Protein AF-A0A661ITM7-F1 (afdb_monomer)

Foldseek 3Di:
DDPPVPPQADPVPRDGPVPPPDDPDPPLCVLLVVLVVQLVVCVVVQFHQFPNDTGGSVLLVLLLVLQLVVQPPALLQFQPVQPCNVVLNVLSVVCVVDVPPPVSVVVNVSVSSSLSSVCRPDPPVSVLVRCVRNVHALCNSFPDDDVGHDPVSSVSSCVNHPDDPCLDPQDDLVLLVVLVVVCVVVVHDDDLCVSCVVVVHDSPPNPNSVVSVVVVVVVD

Secondary structure (DSSP, 8-state):
--TTSTTSB-TTT--BTTSS---PPPGGGHHHHHHHHHHHHHHHHTEEEETTEEEEHHHHHHHHHHHHHHH--GGG---TTSTTHHHHHHHHHHHHH-TT-HHHHHHHHHHHHHHHHHHHHTTTHHHHHHHHHTT--HHHHHSS-TT---HHHHHHHHHHS--------PPPHHHHHHHHHHHHHTT----HHHHHHHHTS-TTT-HHHHHHHHHHHTT-

Solvent-accessible surface area (backbone atoms only — not comparable to full-atom values): 13040 Å² total; per-residue (Å²): 137,72,94,77,75,78,74,48,46,39,89,92,75,66,47,52,54,84,76,49,79,77,77,72,79,59,73,92,48,46,69,45,50,53,30,50,52,54,52,53,48,17,59,77,70,49,30,38,78,50,77,90,38,84,39,53,29,71,58,52,55,62,37,44,62,53,50,44,66,70,62,67,51,47,72,78,51,50,47,86,89,46,98,57,50,66,63,47,29,52,46,40,57,50,48,76,77,41,87,83,50,67,69,54,54,53,54,49,51,50,50,46,51,27,50,54,43,51,35,46,76,46,47,50,58,42,45,43,50,41,28,60,63,60,72,51,46,43,59,68,78,67,56,92,51,94,88,63,77,54,69,66,46,53,48,60,47,42,78,53,34,66,72,78,79,76,75,62,85,78,46,55,62,63,60,53,51,52,51,51,52,50,29,62,77,69,73,47,82,92,41,69,60,52,53,21,54,73,74,70,50,54,50,79,78,33,59,48,45,38,57,41,51,55,57,49,63,76,79,107

Structure (mmCIF, N/CA/C/O backbone):
data_AF-A0A661ITM7-F1
#
_entry.id   AF-A0A661ITM7-F1
#
loop_
_atom_site.group_PDB
_atom_site.id
_atom_site.type_symbol
_atom_site.label_atom_id
_atom_site.label_alt_id
_atom_site.label_comp_id
_atom_site.label_asym_id
_atom_site.label_entity_id
_atom_site.label_seq_id
_atom_site.pdbx_PDB_ins_code
_atom_site.Cartn_x
_atom_site.Cartn_y
_atom_site.Cartn_z
_atom_site.occupancy
_atom_site.B_iso_or_equiv
_atom_site.auth_seq_id
_atom_site.auth_comp_id
_atom_site.auth_asym_id
_atom_site.auth_atom_id
_atom_site.pdbx_PDB_model_num
ATOM 1 N N . MET A 1 1 ? 12.063 15.022 -50.409 1.00 42.88 1 MET A N 1
ATOM 2 C CA . MET A 1 1 ? 12.984 14.639 -49.321 1.00 42.88 1 MET A CA 1
ATOM 3 C C . MET A 1 1 ? 12.136 14.280 -48.121 1.00 42.88 1 MET A C 1
ATOM 5 O O . MET A 1 1 ? 11.415 15.123 -47.608 1.00 42.88 1 MET A O 1
ATOM 9 N N . THR A 1 2 ? 12.085 12.991 -47.815 1.00 44.38 2 THR A N 1
ATOM 10 C CA . THR A 1 2 ? 11.266 12.384 -46.762 1.00 44.38 2 THR A CA 1
ATOM 11 C C . THR A 1 2 ? 11.927 12.594 -45.403 1.00 44.38 2 THR A C 1
ATOM 13 O O . THR A 1 2 ? 13.125 12.374 -45.264 1.00 44.38 2 THR A O 1
ATOM 16 N N . SER A 1 3 ? 11.136 12.988 -44.408 1.00 53.22 3 SER A N 1
ATOM 17 C CA . SER A 1 3 ? 11.482 13.427 -43.041 1.00 53.22 3 SER A CA 1
ATOM 18 C C . SER A 1 3 ? 12.230 12.422 -42.138 1.00 53.22 3 SER A C 1
ATOM 20 O O . SER A 1 3 ? 12.191 12.543 -40.918 1.00 53.22 3 SER A O 1
ATOM 22 N N . LEU A 1 4 ? 12.856 11.389 -42.703 1.00 51.56 4 LEU A N 1
ATOM 23 C CA . LEU A 1 4 ? 13.559 10.315 -41.990 1.00 51.56 4 LEU A CA 1
ATOM 24 C C . LEU A 1 4 ? 15.090 10.459 -42.022 1.00 51.56 4 LEU A C 1
ATOM 26 O O . LEU A 1 4 ? 15.767 9.804 -41.237 1.00 51.56 4 LEU A O 1
ATOM 30 N N . GLU A 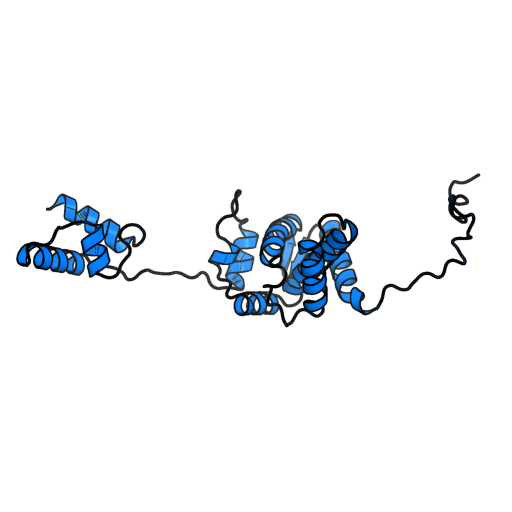1 5 ? 15.645 11.322 -42.878 1.00 48.78 5 GLU A N 1
ATOM 31 C CA . GLU A 1 5 ? 17.099 11.552 -42.969 1.00 48.78 5 GLU A CA 1
ATOM 32 C C . GLU A 1 5 ? 17.644 12.504 -41.877 1.00 48.78 5 GLU A C 1
ATOM 34 O O . GLU A 1 5 ? 18.855 12.627 -41.708 1.00 48.78 5 GLU A O 1
ATOM 39 N N . GLU A 1 6 ? 16.778 13.154 -41.088 1.00 55.72 6 GLU A N 1
ATOM 40 C CA . GLU A 1 6 ? 17.140 14.324 -40.265 1.00 55.72 6 GLU A CA 1
ATOM 41 C C . GLU A 1 6 ? 17.695 14.051 -38.852 1.00 55.72 6 GLU A C 1
ATOM 43 O O . GLU A 1 6 ? 18.039 15.002 -38.154 1.00 55.72 6 GLU A O 1
ATOM 48 N N . VAL A 1 7 ? 17.862 12.802 -38.399 1.00 62.41 7 VAL A N 1
ATOM 49 C CA . VAL A 1 7 ? 18.399 12.545 -37.036 1.00 62.41 7 VAL A CA 1
ATOM 50 C C . VAL A 1 7 ? 19.541 11.532 -37.032 1.00 62.41 7 VAL A C 1
ATOM 52 O O . VAL A 1 7 ? 19.651 10.677 -36.160 1.00 62.41 7 VAL A O 1
ATOM 55 N N . VAL A 1 8 ? 20.412 11.611 -38.033 1.00 76.69 8 VAL A N 1
ATOM 56 C CA . VAL A 1 8 ? 21.645 10.809 -38.065 1.00 76.69 8 VAL A CA 1
ATOM 57 C C . VAL A 1 8 ? 22.791 11.527 -37.358 1.00 76.69 8 VAL A C 1
ATOM 59 O O . VAL A 1 8 ? 23.654 10.880 -36.779 1.00 76.69 8 VAL A O 1
ATOM 62 N N . PHE A 1 9 ? 22.784 12.857 -37.344 1.00 78.81 9 PHE A N 1
ATOM 63 C CA . PHE A 1 9 ? 23.839 13.661 -36.739 1.00 78.81 9 PHE A CA 1
ATOM 64 C C . PHE A 1 9 ? 23.275 14.528 -35.615 1.00 78.81 9 PHE A C 1
ATOM 66 O O . PHE A 1 9 ? 22.208 15.128 -35.744 1.00 78.81 9 PHE A O 1
ATOM 73 N N . CYS A 1 10 ? 23.992 14.609 -34.496 1.00 75.56 10 CYS A N 1
ATOM 74 C CA . CYS A 1 10 ? 23.634 15.494 -33.398 1.00 75.56 10 CYS A CA 1
ATOM 75 C C . CYS A 1 10 ? 23.734 16.952 -33.858 1.00 75.56 10 CYS A C 1
ATOM 77 O O . CYS A 1 10 ? 24.831 17.434 -34.130 1.00 75.56 10 CYS A O 1
ATOM 79 N N . HIS A 1 11 ? 22.619 17.682 -33.863 1.00 75.94 11 HIS A N 1
ATOM 80 C CA . HIS A 1 11 ? 22.603 19.100 -34.239 1.00 75.94 11 HIS A CA 1
ATOM 81 C C . HIS A 1 11 ? 23.574 19.960 -33.407 1.00 75.94 11 HIS A C 1
ATOM 83 O O . HIS A 1 11 ? 24.149 20.915 -33.914 1.00 75.94 11 HIS A O 1
ATOM 89 N N . ASN A 1 12 ? 23.795 19.603 -32.137 1.00 78.06 12 ASN A N 1
ATOM 90 C CA . ASN A 1 12 ? 24.630 20.385 -31.224 1.00 78.06 12 ASN A CA 1
ATOM 91 C C . ASN A 1 12 ? 26.141 20.121 -31.363 1.00 78.06 12 ASN A C 1
ATOM 93 O O . ASN A 1 12 ? 26.939 20.991 -31.034 1.00 78.06 12 ASN A O 1
ATOM 97 N N . CYS A 1 13 ? 26.565 18.927 -31.789 1.00 83.69 13 CYS A N 1
ATOM 98 C CA . CYS A 1 13 ? 27.995 18.582 -31.831 1.00 83.69 13 CYS A CA 1
ATOM 99 C C . CYS A 1 13 ? 28.458 17.862 -33.102 1.00 83.69 13 CYS A C 1
ATOM 101 O O . CYS A 1 13 ? 29.616 17.467 -33.177 1.00 83.69 13 CYS A O 1
ATOM 103 N N . GLY A 1 14 ? 27.581 17.653 -34.085 1.00 78.25 14 GLY A N 1
ATOM 104 C CA . GLY A 1 14 ? 27.904 17.000 -35.356 1.00 78.25 14 GLY A CA 1
ATOM 105 C C . GLY A 1 14 ? 28.222 15.506 -35.254 1.00 78.25 14 GLY A C 1
ATOM 106 O O . GLY A 1 14 ? 28.496 14.881 -36.273 1.00 78.25 14 GLY A O 1
ATOM 107 N N . ASN A 1 15 ? 28.178 14.914 -34.054 1.00 80.75 15 ASN A N 1
ATOM 108 C CA . ASN A 1 15 ? 28.443 13.489 -33.878 1.00 80.75 15 ASN A CA 1
ATOM 109 C C . ASN A 1 15 ? 27.414 12.645 -34.623 1.00 80.75 15 ASN A C 1
ATOM 111 O O . ASN A 1 15 ? 26.210 12.855 -34.474 1.00 80.75 15 ASN A O 1
ATOM 115 N N . ASP A 1 16 ? 27.902 11.641 -35.346 1.00 82.56 16 ASP A N 1
ATOM 116 C CA . ASP A 1 16 ? 27.060 10.614 -35.938 1.00 82.56 16 ASP A CA 1
ATOM 117 C C . ASP A 1 16 ? 26.444 9.755 -34.815 1.00 82.56 16 ASP A C 1
ATOM 119 O O . ASP A 1 16 ? 27.119 9.104 -34.009 1.00 82.56 16 ASP A O 1
ATOM 123 N N . LEU A 1 17 ? 25.122 9.802 -34.710 1.00 76.56 17 LEU A N 1
ATOM 124 C CA . LEU A 1 17 ? 24.353 9.096 -33.696 1.00 76.56 17 LEU A CA 1
ATOM 125 C C . LEU A 1 17 ? 24.385 7.577 -33.922 1.00 76.56 17 LEU A C 1
ATOM 127 O O . LEU A 1 17 ? 24.193 6.830 -32.967 1.00 76.56 17 LEU A O 1
ATOM 131 N N . ARG A 1 18 ? 24.725 7.102 -35.131 1.00 74.94 18 ARG A N 1
ATOM 132 C CA . ARG A 1 18 ? 24.856 5.668 -35.453 1.00 74.94 18 ARG A CA 1
ATOM 133 C C . ARG A 1 18 ? 26.106 5.032 -34.850 1.00 74.94 18 ARG A C 1
ATOM 135 O O . ARG A 1 18 ? 26.099 3.845 -34.545 1.00 74.94 18 ARG A O 1
ATOM 142 N N . ILE A 1 19 ? 27.176 5.810 -34.676 1.00 74.50 19 ILE A N 1
ATOM 143 C CA . ILE A 1 19 ? 28.432 5.352 -34.049 1.00 74.50 19 ILE A CA 1
ATOM 144 C C . ILE A 1 19 ? 28.448 5.601 -32.538 1.00 74.50 19 ILE A C 1
ATOM 146 O O . ILE A 1 19 ? 29.384 5.201 -31.841 1.00 74.50 19 ILE A O 1
ATOM 150 N N . THR A 1 20 ? 27.428 6.288 -32.018 1.00 70.12 20 THR A N 1
ATOM 151 C CA . THR A 1 20 ? 27.314 6.543 -30.588 1.00 70.12 20 THR A CA 1
ATOM 152 C C . THR A 1 20 ? 27.054 5.209 -29.899 1.00 70.12 20 THR A C 1
ATOM 154 O O . THR A 1 20 ? 26.038 4.566 -30.146 1.00 70.12 20 THR A O 1
ATOM 157 N N . ARG A 1 21 ? 27.986 4.767 -29.042 1.00 62.56 21 ARG A N 1
ATOM 158 C CA . ARG A 1 21 ? 27.822 3.535 -28.261 1.00 62.56 21 ARG A CA 1
ATOM 159 C C . ARG A 1 21 ? 26.535 3.632 -27.449 1.00 62.56 21 ARG A C 1
ATOM 161 O O . ARG A 1 21 ? 26.480 4.373 -26.465 1.00 62.56 21 ARG A O 1
ATOM 168 N N . VAL A 1 22 ? 25.520 2.875 -27.854 1.00 64.19 22 VAL A N 1
ATOM 169 C CA . VAL A 1 22 ? 24.330 2.658 -27.040 1.00 64.19 22 VAL A CA 1
ATOM 170 C C . VAL A 1 22 ? 24.817 1.987 -25.763 1.00 64.19 22 VAL A C 1
ATOM 172 O O . VAL A 1 22 ? 25.376 0.893 -25.798 1.00 64.19 22 VAL A O 1
ATOM 175 N N . LYS A 1 23 ? 24.688 2.676 -24.628 1.00 68.56 23 LYS A N 1
ATOM 176 C CA . LYS A 1 23 ? 24.878 2.016 -23.340 1.00 68.56 23 LYS A CA 1
ATOM 177 C C . LYS A 1 23 ? 23.674 1.115 -23.147 1.00 68.56 23 LYS A C 1
ATOM 179 O O . LYS A 1 23 ? 22.560 1.619 -23.028 1.00 68.56 23 LYS A O 1
ATOM 184 N N . GLU A 1 24 ? 23.910 -0.189 -23.140 1.00 72.81 24 GLU A N 1
ATOM 185 C CA . GLU A 1 24 ? 22.882 -1.150 -22.767 1.00 72.81 24 GLU A CA 1
ATOM 186 C C . GLU A 1 24 ? 22.325 -0.778 -21.395 1.00 72.81 24 GLU A C 1
ATOM 188 O O . GLU A 1 24 ? 23.066 -0.366 -20.493 1.00 72.81 24 GLU A O 1
ATOM 193 N N . VAL A 1 25 ? 21.001 -0.873 -21.259 1.00 75.44 25 VAL A N 1
ATOM 194 C CA . VAL A 1 25 ? 20.361 -0.701 -19.961 1.00 75.44 25 VAL A CA 1
ATOM 195 C C . VAL A 1 25 ? 20.867 -1.841 -19.087 1.00 75.44 25 VAL A C 1
ATOM 197 O O . VAL A 1 25 ? 20.690 -2.999 -19.460 1.00 75.44 25 VAL A O 1
ATOM 200 N N . PRO A 1 26 ? 21.507 -1.543 -17.947 1.00 78.81 26 PRO A N 1
ATOM 201 C CA . PRO A 1 26 ? 22.020 -2.598 -17.099 1.00 78.81 26 PRO A CA 1
ATOM 202 C C . PRO A 1 26 ? 20.929 -3.596 -16.718 1.00 78.81 26 PRO A C 1
ATOM 204 O O . PRO A 1 26 ? 19.821 -3.192 -16.358 1.00 78.81 26 PRO A O 1
ATOM 207 N N . GLU A 1 27 ? 21.274 -4.883 -16.718 1.00 79.19 27 GLU A N 1
ATOM 208 C CA . GLU A 1 27 ? 20.351 -5.987 -16.428 1.00 79.19 27 GLU A CA 1
ATOM 209 C C . GLU A 1 27 ? 19.600 -5.797 -15.106 1.00 79.19 27 GLU A C 1
ATOM 211 O O . GLU A 1 27 ? 18.440 -6.168 -14.981 1.00 79.19 27 GLU A O 1
ATOM 216 N N . TYR A 1 28 ? 20.204 -5.116 -14.131 1.00 75.88 28 TYR A N 1
ATOM 217 C CA . TYR A 1 28 ? 19.567 -4.836 -12.848 1.00 75.88 28 TYR A CA 1
ATOM 218 C C . TYR A 1 28 ? 18.332 -3.911 -12.922 1.00 75.88 28 TYR A C 1
ATOM 220 O O . TYR A 1 28 ? 17.631 -3.778 -11.917 1.00 75.88 28 TYR A O 1
ATOM 228 N N . TYR A 1 29 ? 18.061 -3.266 -14.064 1.00 84.62 29 TYR A N 1
ATOM 229 C CA . TYR A 1 29 ? 16.824 -2.516 -14.321 1.00 84.62 29 TYR A CA 1
ATOM 230 C C . TYR A 1 29 ? 15.740 -3.335 -15.037 1.00 84.62 29 TYR A C 1
ATOM 232 O O . TYR A 1 29 ? 14.617 -2.841 -15.137 1.00 84.62 29 TYR A O 1
ATOM 240 N N . SER A 1 30 ? 16.034 -4.561 -15.487 1.00 87.69 30 SER A N 1
ATOM 241 C CA . SER A 1 30 ? 15.089 -5.456 -16.184 1.00 87.69 30 SER A CA 1
ATOM 242 C C . SER A 1 30 ? 13.747 -5.563 -15.462 1.00 87.69 30 SER A C 1
ATOM 244 O O . SER A 1 30 ? 12.710 -5.284 -16.050 1.00 87.69 30 SER A O 1
ATOM 246 N N . TYR A 1 31 ? 13.771 -5.804 -14.152 1.00 89.81 31 TYR A N 1
ATOM 247 C CA . TYR A 1 31 ? 12.563 -5.925 -13.334 1.00 89.81 31 TYR A CA 1
ATOM 248 C C . TYR A 1 31 ? 11.674 -4.666 -13.341 1.00 89.81 31 TYR A C 1
ATOM 250 O O . TYR A 1 31 ? 10.453 -4.737 -13.228 1.00 89.81 31 TYR A O 1
ATOM 258 N N . GLY A 1 32 ? 12.270 -3.478 -13.477 1.00 91.25 32 GLY A N 1
ATOM 259 C CA . GLY A 1 32 ? 11.503 -2.243 -13.639 1.00 91.25 32 GLY A CA 1
ATOM 260 C C . GLY A 1 32 ? 11.011 -2.011 -15.067 1.00 91.25 32 GLY A C 1
ATOM 261 O O . GLY A 1 32 ? 9.975 -1.377 -15.242 1.00 91.25 32 GLY A O 1
ATOM 262 N N . LEU A 1 33 ? 11.706 -2.542 -16.076 1.00 92.00 33 LEU A N 1
ATOM 263 C CA . LEU A 1 33 ? 11.217 -2.550 -17.457 1.00 92.00 33 LEU A CA 1
ATOM 264 C C . LEU A 1 33 ? 10.014 -3.492 -17.607 1.00 92.00 33 LEU A C 1
ATOM 266 O O . LEU A 1 33 ? 9.015 -3.089 -18.194 1.00 92.00 33 LEU A O 1
ATOM 270 N N . GLU A 1 34 ? 10.055 -4.672 -16.982 1.00 93.56 34 GLU A N 1
ATOM 271 C CA . GLU A 1 34 ? 8.902 -5.581 -16.883 1.00 93.56 34 GLU A CA 1
ATOM 272 C C . GLU A 1 34 ? 7.700 -4.894 -16.230 1.00 93.56 34 GLU A C 1
ATOM 274 O O . GLU A 1 34 ? 6.570 -5.014 -16.703 1.00 93.56 34 GLU A O 1
ATOM 279 N N . ALA A 1 35 ? 7.942 -4.125 -15.161 1.00 94.19 35 ALA A N 1
ATOM 280 C CA . ALA A 1 35 ? 6.890 -3.348 -14.525 1.00 94.19 35 ALA A CA 1
ATOM 281 C C . ALA A 1 35 ? 6.245 -2.377 -15.524 1.00 94.19 35 ALA A C 1
ATOM 283 O O . ALA A 1 35 ? 5.021 -2.365 -15.643 1.00 94.19 35 ALA A O 1
ATOM 284 N N . ILE A 1 36 ? 7.048 -1.594 -16.256 1.00 94.25 36 ILE A N 1
ATOM 285 C CA . ILE A 1 36 ? 6.558 -0.644 -17.270 1.00 94.25 36 ILE A CA 1
ATOM 286 C C . ILE A 1 36 ? 5.708 -1.364 -18.318 1.00 94.25 36 ILE A C 1
ATOM 288 O O . ILE A 1 36 ? 4.570 -0.957 -18.547 1.00 94.25 36 ILE A O 1
ATOM 292 N N . GLU A 1 37 ? 6.210 -2.458 -18.886 1.00 95.50 37 GLU A N 1
ATOM 293 C CA . GLU A 1 37 ? 5.486 -3.235 -19.892 1.00 95.50 37 GLU A CA 1
ATOM 294 C C . GLU A 1 37 ? 4.154 -3.772 -19.342 1.00 95.50 37 GLU A C 1
ATOM 296 O O . GLU A 1 37 ? 3.117 -3.708 -20.007 1.00 95.50 37 GLU A O 1
ATOM 301 N N . TRP A 1 38 ? 4.133 -4.235 -18.091 1.00 95.69 38 TRP A N 1
ATOM 302 C CA . TRP A 1 38 ? 2.909 -4.681 -17.429 1.00 95.69 38 TRP A CA 1
ATOM 303 C C . TRP A 1 38 ? 1.878 -3.551 -17.275 1.00 95.69 38 TRP A C 1
ATOM 305 O O . TRP A 1 38 ? 0.686 -3.761 -17.525 1.00 95.69 38 TRP A O 1
ATOM 315 N N . PHE A 1 39 ? 2.314 -2.337 -16.921 1.00 94.81 39 PHE A N 1
ATOM 316 C CA . PHE A 1 39 ? 1.446 -1.155 -16.857 1.00 94.81 39 PHE A CA 1
ATOM 317 C C . PHE A 1 39 ? 0.913 -0.738 -18.232 1.00 94.81 39 PHE A C 1
ATOM 319 O O . PHE A 1 39 ? -0.284 -0.463 -18.361 1.00 94.81 39 PHE A O 1
ATOM 326 N N . GLU A 1 40 ? 1.772 -0.700 -19.249 1.00 95.88 40 GLU A N 1
ATOM 327 C CA . GLU A 1 40 ? 1.402 -0.347 -20.623 1.00 95.88 40 GLU A CA 1
ATOM 328 C C . GLU A 1 40 ? 0.389 -1.338 -21.197 1.00 95.88 40 GLU A C 1
ATOM 330 O O . GLU A 1 40 ? -0.647 -0.936 -21.737 1.00 95.88 40 GLU A O 1
ATOM 335 N N . ASN A 1 41 ? 0.624 -2.635 -20.998 1.00 96.12 41 ASN A N 1
ATOM 336 C CA . ASN A 1 41 ? -0.301 -3.683 -21.408 1.00 96.12 41 ASN A CA 1
ATOM 337 C C . ASN A 1 41 ? -1.641 -3.568 -20.677 1.00 96.12 41 ASN A C 1
ATOM 339 O O . ASN A 1 41 ? -2.696 -3.680 -21.304 1.00 96.12 41 ASN A O 1
ATOM 343 N N . GLY A 1 42 ? -1.636 -3.288 -19.372 1.00 95.69 42 GLY A N 1
ATOM 344 C CA . GLY A 1 42 ? -2.873 -3.097 -18.619 1.00 95.69 42 GLY A CA 1
ATOM 345 C C . GLY A 1 42 ? -3.691 -1.885 -19.075 1.00 95.69 42 GLY A C 1
ATOM 346 O O . GLY A 1 42 ? -4.923 -1.950 -19.125 1.00 95.69 42 GLY A O 1
ATOM 347 N N . LEU A 1 43 ? -3.021 -0.795 -19.469 1.00 94.44 43 LEU A N 1
ATOM 348 C CA . LEU A 1 43 ? -3.660 0.369 -20.092 1.00 94.44 43 LEU A CA 1
ATOM 349 C C . LEU A 1 43 ? -4.256 0.018 -21.451 1.00 94.44 43 LEU A C 1
ATOM 351 O O . LEU A 1 43 ? -5.445 0.248 -21.666 1.00 94.44 43 LEU A O 1
ATOM 355 N N . LYS A 1 44 ? -3.451 -0.573 -22.338 1.00 96.88 44 LYS A N 1
ATOM 356 C CA . LYS A 1 44 ? -3.846 -0.931 -23.706 1.00 96.88 44 LYS A CA 1
ATOM 357 C C . LYS A 1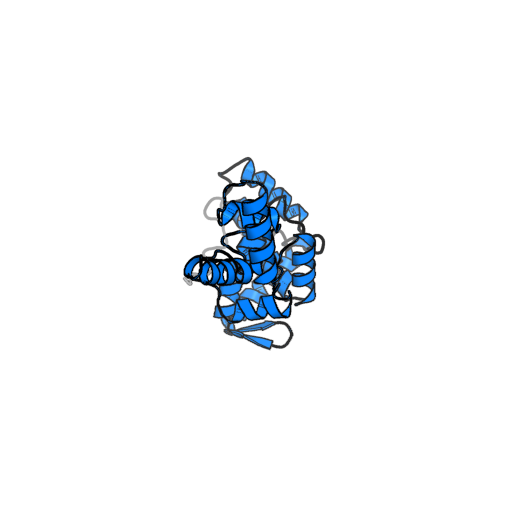 44 ? -5.025 -1.901 -23.728 1.00 96.88 44 LYS A C 1
ATOM 359 O O . LYS A 1 44 ? -5.939 -1.745 -24.531 1.00 96.88 44 LYS A O 1
ATOM 364 N N . ASN A 1 45 ? -5.026 -2.873 -22.821 1.00 96.44 45 ASN A N 1
ATOM 365 C CA . ASN A 1 45 ? -6.076 -3.883 -22.728 1.00 96.44 45 ASN A CA 1
ATOM 366 C C . ASN A 1 45 ? -7.325 -3.380 -21.984 1.00 96.44 45 ASN A C 1
ATOM 368 O O . ASN A 1 45 ? -8.387 -3.994 -22.078 1.00 96.44 45 ASN A O 1
ATOM 372 N N . GLY A 1 46 ? -7.212 -2.296 -21.207 1.00 97.06 46 GLY A N 1
ATOM 373 C CA . GLY A 1 46 ? -8.271 -1.804 -20.320 1.00 97.06 46 GLY A CA 1
ATOM 374 C C . GLY A 1 46 ? -8.460 -2.637 -19.043 1.00 97.06 46 GLY A C 1
ATOM 375 O O . GLY A 1 46 ? -9.424 -2.435 -18.298 1.00 97.06 46 GLY A O 1
ATOM 376 N N . TYR A 1 47 ? -7.566 -3.590 -18.770 1.00 96.19 47 TYR A N 1
ATOM 377 C CA . TYR A 1 47 ? -7.605 -4.439 -17.584 1.00 96.19 47 TYR A CA 1
ATOM 378 C C . TYR A 1 47 ? -6.242 -5.051 -17.257 1.00 96.19 47 TYR A C 1
ATOM 380 O O . TYR A 1 47 ? -5.398 -5.227 -18.128 1.00 96.19 47 TYR A O 1
ATOM 388 N N . PHE A 1 48 ? -6.093 -5.480 -16.009 1.00 95.06 48 PHE A N 1
ATOM 389 C CA . PHE A 1 48 ? -4.982 -6.285 -15.516 1.00 95.06 48 PHE A CA 1
ATOM 390 C C . PHE A 1 48 ? -5.481 -7.671 -15.107 1.00 95.06 48 PHE A C 1
ATOM 392 O O . PHE A 1 48 ? -6.637 -7.826 -14.701 1.00 95.06 48 PHE A O 1
ATOM 399 N N . ILE A 1 49 ? -4.613 -8.677 -15.194 1.00 93.25 49 ILE A N 1
ATOM 400 C CA . ILE A 1 49 ? -4.848 -9.989 -14.584 1.00 93.25 49 ILE A CA 1
ATOM 401 C C . ILE A 1 49 ? -4.067 -10.009 -13.276 1.00 93.25 49 ILE A C 1
ATOM 403 O O . ILE A 1 49 ? -2.844 -9.924 -13.285 1.00 93.25 49 ILE A O 1
ATOM 407 N N . ILE A 1 50 ? -4.779 -10.077 -12.154 1.00 91.75 50 ILE A N 1
ATOM 408 C CA . ILE A 1 50 ? -4.192 -10.080 -10.811 1.00 91.75 50 ILE A CA 1
ATOM 409 C C . ILE A 1 50 ? -4.752 -11.295 -10.082 1.00 91.75 50 ILE A C 1
ATOM 411 O O . ILE A 1 50 ? -5.969 -11.402 -9.921 1.00 91.75 50 ILE A O 1
ATOM 415 N N . ASN A 1 51 ? -3.876 -12.219 -9.673 1.00 90.19 51 ASN A N 1
ATOM 416 C CA . ASN A 1 51 ? -4.262 -13.486 -9.039 1.00 90.19 51 ASN A CA 1
ATOM 417 C C . ASN A 1 51 ? -5.374 -14.223 -9.820 1.00 90.19 51 ASN A C 1
ATOM 419 O O . ASN A 1 51 ? -6.446 -14.530 -9.296 1.00 90.19 51 ASN A O 1
ATOM 423 N N . GLY A 1 52 ? -5.164 -14.377 -11.132 1.00 90.75 52 GLY A N 1
ATOM 424 C CA . GLY A 1 52 ? -6.106 -15.020 -12.058 1.00 90.75 52 GLY A CA 1
ATOM 425 C C . GLY A 1 52 ? -7.398 -14.242 -12.349 1.00 90.75 52 GLY A C 1
ATOM 426 O O . GLY A 1 52 ? -8.193 -14.679 -13.178 1.00 90.75 52 GLY A O 1
ATOM 427 N N . LYS A 1 53 ? -7.630 -13.084 -11.716 1.00 91.62 53 LYS A N 1
ATOM 428 C CA . LYS A 1 53 ? -8.855 -12.290 -11.887 1.00 91.62 53 LYS A CA 1
ATOM 429 C C . LYS A 1 53 ? -8.624 -11.094 -12.799 1.00 91.62 53 LYS A C 1
ATOM 431 O O . LYS A 1 53 ? -7.648 -10.361 -12.658 1.00 91.62 53 LYS A O 1
ATOM 436 N N . LYS A 1 54 ? -9.580 -10.860 -13.699 1.00 94.69 54 LYS A N 1
ATOM 437 C CA . LYS A 1 54 ? -9.618 -9.680 -14.565 1.00 94.69 54 LYS A CA 1
ATOM 438 C C . LYS A 1 54 ? -10.082 -8.462 -13.768 1.00 94.69 54 LYS A C 1
ATOM 440 O O . LYS A 1 54 ? -11.198 -8.447 -13.253 1.00 94.69 54 LYS A O 1
ATOM 445 N N . VAL A 1 55 ? -9.251 -7.429 -13.694 1.00 92.75 55 VAL A N 1
ATOM 446 C CA . VAL A 1 55 ? -9.555 -6.178 -12.993 1.00 92.75 55 VAL A CA 1
ATOM 447 C C . VAL A 1 55 ? -9.460 -5.015 -13.966 1.00 92.75 55 VAL A C 1
ATOM 449 O O . VAL A 1 55 ? -8.430 -4.835 -14.602 1.00 92.75 55 VAL A O 1
ATOM 452 N N . ASN A 1 56 ? -10.513 -4.201 -14.068 1.00 94.38 56 ASN A N 1
ATOM 453 C CA . ASN A 1 56 ? -10.500 -3.011 -14.921 1.00 94.38 56 ASN A CA 1
ATOM 454 C C . ASN A 1 56 ? -9.340 -2.071 -14.545 1.00 94.38 56 ASN A C 1
ATOM 456 O O . ASN A 1 56 ? -9.100 -1.810 -13.361 1.00 94.38 56 ASN A O 1
ATOM 460 N N . SER A 1 57 ? -8.646 -1.556 -15.558 1.00 93.81 57 SER A N 1
ATOM 461 C CA . SER A 1 57 ? -7.449 -0.737 -15.384 1.00 93.81 57 SER A CA 1
ATOM 462 C C . SER A 1 57 ? -7.695 0.504 -14.528 1.00 93.81 57 SER A C 1
ATOM 464 O O . SER A 1 57 ? -6.866 0.825 -13.680 1.00 93.81 57 SER A O 1
ATOM 466 N N . VAL A 1 58 ? -8.864 1.141 -14.644 1.00 91.31 58 VAL A N 1
ATOM 467 C CA . VAL A 1 58 ? -9.240 2.322 -13.849 1.00 91.31 58 VAL A CA 1
ATOM 468 C C . VAL A 1 58 ? -9.182 2.027 -12.348 1.00 91.31 58 VAL A C 1
ATOM 470 O O . VAL A 1 58 ? -8.647 2.826 -11.576 1.00 91.31 58 VAL A O 1
ATOM 473 N N . TRP A 1 59 ? -9.681 0.864 -11.917 1.00 89.69 59 TRP A N 1
ATOM 474 C CA . TRP A 1 59 ? -9.661 0.477 -10.502 1.00 89.69 59 TRP A CA 1
ATOM 475 C C . TRP A 1 59 ? -8.252 0.205 -9.997 1.00 89.69 59 TRP A C 1
ATOM 477 O O . TRP A 1 59 ? -7.922 0.575 -8.866 1.00 89.69 59 TRP A O 1
ATOM 487 N N . VAL A 1 60 ? -7.431 -0.406 -10.848 1.00 91.00 60 VAL A N 1
ATOM 488 C CA . VAL A 1 60 ? -6.032 -0.697 -10.559 1.00 91.00 60 VAL A CA 1
ATOM 489 C C . VAL A 1 60 ? -5.258 0.609 -10.381 1.00 91.00 60 VAL A C 1
ATOM 491 O O . VAL A 1 60 ? -4.710 0.827 -9.303 1.00 91.00 60 VAL A O 1
ATOM 494 N N . PHE A 1 61 ? -5.333 1.544 -11.333 1.00 89.50 61 PHE A N 1
ATOM 495 C CA . PHE A 1 61 ? -4.673 2.853 -11.230 1.00 89.50 61 PHE A CA 1
ATOM 496 C C . PHE A 1 61 ? -5.124 3.661 -10.013 1.00 89.50 61 PHE A C 1
ATOM 498 O O . PHE A 1 61 ? -4.296 4.223 -9.294 1.00 89.50 61 PHE A O 1
ATOM 505 N N . GLN A 1 62 ? -6.422 3.657 -9.708 1.00 85.81 62 GLN A N 1
ATOM 506 C CA . GLN A 1 62 ? -6.929 4.316 -8.508 1.00 85.81 62 GLN A CA 1
ATOM 507 C C . GLN A 1 62 ? -6.371 3.692 -7.216 1.00 85.81 62 GLN A C 1
ATOM 509 O O . GLN A 1 62 ? -6.112 4.399 -6.238 1.00 85.81 62 GLN A O 1
ATOM 514 N N . GLY A 1 63 ? -6.200 2.367 -7.182 1.00 86.62 63 GLY A N 1
ATOM 515 C CA . GLY A 1 63 ? -5.566 1.664 -6.067 1.00 86.62 63 GLY A CA 1
ATOM 516 C C . GLY A 1 63 ? -4.066 1.948 -5.967 1.00 86.62 63 GLY A C 1
ATOM 517 O O . GLY A 1 63 ? -3.544 2.137 -4.868 1.00 86.62 63 GLY A O 1
ATOM 518 N N . MET A 1 64 ? -3.381 2.052 -7.104 1.00 86.94 64 MET A N 1
ATOM 519 C CA . MET A 1 64 ? -1.939 2.285 -7.183 1.00 86.94 64 MET A CA 1
ATOM 520 C C . MET A 1 64 ? -1.530 3.625 -6.604 1.00 86.94 64 MET A C 1
ATOM 522 O O . MET A 1 64 ? -0.576 3.666 -5.837 1.00 86.94 64 MET A O 1
ATOM 526 N N . THR A 1 65 ? -2.276 4.702 -6.866 1.00 82.56 65 THR A N 1
ATOM 527 C CA . THR A 1 65 ? -2.004 6.000 -6.228 1.00 82.56 65 THR A CA 1
ATOM 528 C C . THR A 1 65 ? -1.982 5.881 -4.700 1.00 82.56 65 THR A C 1
ATOM 530 O O . THR A 1 65 ? -1.196 6.550 -4.034 1.00 82.56 65 THR A O 1
ATOM 533 N N . ARG A 1 66 ? -2.794 4.986 -4.118 1.00 85.12 66 ARG A N 1
ATOM 534 C CA . ARG A 1 66 ? -2.775 4.737 -2.669 1.00 85.12 66 ARG A CA 1
ATOM 535 C C . ARG A 1 66 ? -1.579 3.913 -2.234 1.00 85.12 66 ARG A C 1
ATOM 537 O O . ARG A 1 66 ? -0.951 4.272 -1.243 1.00 85.12 66 ARG A O 1
ATOM 544 N N . LEU A 1 67 ? -1.272 2.831 -2.948 1.00 89.75 67 LEU A N 1
ATOM 545 C CA . LEU A 1 67 ? -0.105 1.998 -2.649 1.00 89.75 67 LEU A CA 1
ATOM 546 C C . LEU A 1 67 ? 1.184 2.814 -2.751 1.00 89.75 67 LEU A C 1
ATOM 548 O O . LEU A 1 67 ? 2.009 2.745 -1.848 1.00 89.75 67 LEU A O 1
ATOM 552 N N . TYR A 1 68 ? 1.298 3.669 -3.765 1.00 88.81 68 TYR A N 1
ATOM 553 C CA . TYR A 1 68 ? 2.412 4.593 -3.953 1.00 88.81 68 TYR A CA 1
ATOM 554 C C . TYR A 1 68 ? 2.662 5.444 -2.702 1.00 88.81 68 TYR A C 1
ATOM 556 O O . TYR A 1 68 ? 3.778 5.491 -2.197 1.00 88.81 68 TYR A O 1
ATOM 564 N N . LEU A 1 69 ? 1.614 6.047 -2.128 1.00 86.00 69 LEU A N 1
ATOM 565 C CA . LEU A 1 69 ? 1.724 6.841 -0.895 1.00 86.00 69 LEU A CA 1
ATOM 566 C C . LEU A 1 69 ? 2.138 6.015 0.331 1.00 86.00 69 LEU A C 1
ATOM 568 O O . LEU A 1 69 ? 2.665 6.569 1.292 1.00 86.00 69 LEU A O 1
ATOM 572 N N . LYS A 1 70 ? 1.853 4.709 0.340 1.00 89.19 70 LYS A N 1
ATOM 573 C CA . LYS A 1 70 ? 2.253 3.796 1.422 1.00 89.19 70 LYS A CA 1
ATOM 574 C C . LYS A 1 70 ? 3.662 3.253 1.241 1.00 89.19 70 LYS A C 1
ATOM 576 O O . LYS A 1 70 ? 4.287 2.912 2.236 1.00 89.19 70 LYS A O 1
ATOM 581 N N . LEU A 1 71 ? 4.131 3.186 0.003 1.00 91.31 71 LEU A N 1
ATOM 582 C CA . LEU A 1 71 ? 5.488 2.797 -0.351 1.00 91.31 71 LEU A CA 1
ATOM 583 C C . LEU A 1 71 ? 6.463 3.968 -0.215 1.00 91.31 71 LEU A C 1
ATOM 585 O O . LEU A 1 71 ? 7.633 3.751 0.070 1.00 91.31 71 LEU A O 1
ATOM 589 N N . ASP A 1 72 ? 6.003 5.211 -0.353 1.00 91.50 72 ASP A N 1
ATOM 590 C CA . ASP A 1 72 ? 6.873 6.383 -0.270 1.00 91.50 72 ASP A CA 1
ATOM 591 C C . ASP A 1 72 ? 7.237 6.801 1.171 1.00 91.50 72 ASP A C 1
ATOM 593 O O . ASP A 1 72 ? 7.008 7.935 1.590 1.00 91.50 72 ASP A O 1
ATOM 597 N N . LEU A 1 73 ? 7.802 5.871 1.947 1.00 87.88 73 LEU A N 1
ATOM 598 C CA . LEU A 1 73 ? 8.305 6.107 3.312 1.00 87.88 73 LEU A CA 1
ATOM 599 C C . LEU A 1 73 ? 9.793 6.490 3.336 1.00 87.88 73 LEU A C 1
ATOM 601 O O . LEU A 1 73 ? 10.363 6.765 4.390 1.00 87.88 73 LEU A O 1
ATOM 605 N N . GLY A 1 74 ? 10.451 6.512 2.176 1.00 88.81 74 GLY A N 1
ATOM 606 C CA . GLY A 1 74 ? 11.867 6.824 2.064 1.00 88.81 74 GLY A CA 1
ATOM 607 C C . GLY A 1 74 ? 12.748 5.804 2.782 1.00 88.81 74 GLY A C 1
ATOM 608 O O . GLY A 1 74 ? 12.708 4.615 2.495 1.00 88.81 74 GLY A O 1
ATOM 609 N N . GLU A 1 75 ? 13.592 6.277 3.695 1.00 86.19 75 GLU A N 1
ATOM 610 C CA . GLU A 1 75 ? 14.552 5.416 4.403 1.00 86.19 75 GLU A CA 1
ATOM 611 C C . GLU A 1 75 ? 13.897 4.476 5.415 1.00 86.19 75 GLU A C 1
ATOM 613 O O . GLU A 1 75 ? 14.443 3.405 5.671 1.00 86.19 75 GLU A O 1
ATOM 618 N N . ASP A 1 76 ? 12.722 4.846 5.926 1.00 88.00 76 ASP A N 1
ATOM 619 C CA . ASP A 1 76 ? 11.982 4.068 6.922 1.00 88.00 76 ASP A CA 1
ATOM 620 C C . ASP A 1 76 ? 11.207 2.898 6.290 1.00 88.00 76 ASP A C 1
ATOM 622 O O . ASP A 1 76 ? 10.587 2.105 6.997 1.00 88.00 76 ASP A O 1
ATOM 626 N N . LEU A 1 77 ? 11.228 2.784 4.954 1.00 90.88 77 LEU A N 1
ATOM 627 C CA . LEU A 1 77 ? 10.576 1.702 4.228 1.00 90.88 77 LEU A CA 1
ATOM 628 C C . LEU A 1 77 ? 11.270 0.365 4.514 1.00 90.88 77 LEU A C 1
ATOM 630 O O . LEU A 1 77 ? 12.440 0.166 4.165 1.00 90.88 77 LEU A O 1
ATOM 634 N N . VAL A 1 78 ? 10.518 -0.584 5.071 1.00 89.19 78 VAL A N 1
ATOM 635 C CA . VAL A 1 78 ? 10.970 -1.967 5.247 1.00 89.19 78 VAL A CA 1
ATOM 636 C C . VAL A 1 78 ? 10.330 -2.823 4.161 1.00 89.19 78 VAL A C 1
ATOM 638 O O . VAL A 1 78 ? 9.142 -3.120 4.208 1.00 89.19 78 VAL A O 1
ATOM 641 N N . HIS A 1 79 ? 11.095 -3.200 3.141 1.00 83.50 79 HIS A N 1
ATOM 642 C CA . HIS A 1 79 ? 10.597 -4.048 2.056 1.00 83.50 79 HIS A CA 1
ATOM 643 C C . HIS A 1 79 ? 11.708 -4.982 1.575 1.00 83.50 79 HIS A C 1
ATOM 645 O O . HIS A 1 79 ? 12.219 -4.863 0.466 1.00 83.50 79 HIS A O 1
ATOM 651 N N . ASN A 1 80 ? 12.128 -5.885 2.461 1.00 77.88 80 ASN A N 1
ATOM 652 C CA . ASN A 1 80 ? 13.354 -6.670 2.286 1.00 77.88 80 ASN A CA 1
ATOM 653 C C . ASN A 1 80 ? 13.290 -7.640 1.097 1.00 77.88 80 ASN A C 1
ATOM 655 O O . ASN A 1 80 ? 14.317 -7.940 0.501 1.00 77.88 80 ASN A O 1
ATOM 659 N N . ASN A 1 81 ? 12.087 -8.081 0.722 1.00 83.69 81 ASN A N 1
ATOM 660 C CA . ASN A 1 81 ? 11.881 -8.975 -0.421 1.00 83.69 81 ASN A CA 1
ATOM 661 C C . ASN A 1 81 ? 11.905 -8.246 -1.775 1.00 83.69 81 ASN A C 1
ATOM 663 O O . ASN A 1 81 ? 11.842 -8.891 -2.818 1.00 83.69 81 ASN A O 1
ATOM 667 N N . PHE A 1 82 ? 12.001 -6.912 -1.782 1.00 87.94 82 PHE A N 1
ATOM 668 C CA . PHE A 1 82 ? 12.115 -6.148 -3.014 1.00 87.94 82 PHE A CA 1
ATOM 669 C C . PHE A 1 82 ? 13.588 -6.049 -3.461 1.00 87.94 82 PHE A C 1
ATOM 671 O O . PHE A 1 82 ? 14.401 -5.484 -2.722 1.00 87.94 82 PHE A O 1
ATOM 678 N N . PRO A 1 83 ? 13.946 -6.491 -4.686 1.00 84.12 83 PRO A N 1
ATOM 679 C CA . PRO A 1 83 ? 15.341 -6.584 -5.142 1.00 84.12 83 PRO A CA 1
ATOM 680 C C . PRO A 1 83 ? 16.144 -5.272 -5.165 1.00 84.12 83 PRO A C 1
ATOM 682 O O . PRO A 1 83 ? 17.360 -5.313 -5.347 1.00 84.12 83 PRO A O 1
ATOM 685 N N . LYS A 1 84 ? 15.487 -4.108 -5.038 1.00 86.44 84 LYS A N 1
ATOM 686 C CA . LYS A 1 84 ? 16.096 -2.775 -5.211 1.00 86.44 84 LYS A CA 1
ATOM 687 C C . LYS A 1 84 ? 15.747 -1.768 -4.120 1.00 86.44 84 LYS A C 1
ATOM 689 O O . LYS A 1 84 ? 15.652 -0.559 -4.352 1.00 86.44 84 LYS A O 1
ATOM 694 N N . ILE A 1 85 ? 15.508 -2.270 -2.913 1.00 90.38 85 ILE A N 1
ATOM 695 C CA . ILE A 1 85 ? 15.120 -1.430 -1.779 1.00 90.38 85 ILE A CA 1
ATOM 696 C C . ILE A 1 85 ? 16.243 -0.465 -1.371 1.00 90.38 85 ILE A C 1
ATOM 698 O O . ILE A 1 85 ? 15.978 0.694 -1.047 1.00 90.38 85 ILE A O 1
ATOM 702 N N . GLU A 1 86 ? 17.504 -0.890 -1.452 1.00 90.31 86 GLU A N 1
ATOM 703 C CA . GLU A 1 86 ? 18.646 -0.064 -1.054 1.00 90.31 86 GLU A CA 1
ATOM 704 C C . GLU A 1 86 ? 18.921 1.077 -2.041 1.00 90.31 86 GLU A C 1
ATOM 706 O O . GLU A 1 86 ? 19.163 2.213 -1.621 1.00 90.31 86 GLU A O 1
ATOM 711 N N . GLU A 1 87 ? 18.799 0.837 -3.348 1.00 90.19 87 GLU A N 1
ATOM 712 C CA . GLU A 1 87 ? 18.907 1.874 -4.377 1.00 90.19 87 GLU A CA 1
ATOM 713 C C . GLU A 1 87 ? 17.824 2.948 -4.207 1.00 90.19 87 GLU A C 1
ATOM 715 O O . GLU A 1 87 ? 18.126 4.148 -4.262 1.00 90.19 87 GLU A O 1
ATOM 720 N N . TYR A 1 88 ? 16.588 2.537 -3.904 1.00 91.94 88 TYR A N 1
ATOM 721 C CA . TYR A 1 88 ? 15.511 3.459 -3.542 1.00 91.94 88 TYR A CA 1
ATOM 722 C C . TYR A 1 88 ? 15.886 4.309 -2.316 1.00 91.94 88 TYR A C 1
ATOM 724 O O . TYR A 1 88 ? 15.838 5.544 -2.380 1.00 91.94 88 TYR A O 1
ATOM 732 N N . LYS A 1 89 ? 16.357 3.689 -1.224 1.00 92.19 89 LYS A N 1
ATOM 733 C CA . LYS A 1 89 ? 16.780 4.414 -0.011 1.00 92.19 89 LYS A CA 1
ATOM 734 C C . LYS A 1 89 ? 17.924 5.395 -0.286 1.00 92.19 89 LYS A C 1
ATOM 736 O O . LYS A 1 89 ? 17.941 6.493 0.276 1.00 92.19 89 LYS A O 1
ATOM 741 N N . ILE A 1 90 ? 18.882 5.042 -1.148 1.00 91.00 90 ILE A N 1
ATOM 742 C CA . ILE A 1 90 ? 19.975 5.938 -1.569 1.00 91.00 90 ILE A CA 1
ATOM 743 C C . ILE A 1 90 ? 19.416 7.173 -2.286 1.00 91.00 90 ILE A C 1
ATOM 745 O O . ILE A 1 90 ? 19.860 8.296 -2.023 1.00 91.00 90 ILE A O 1
ATOM 749 N N . ILE A 1 91 ? 18.443 6.998 -3.182 1.00 89.75 91 ILE A N 1
ATOM 750 C CA . ILE A 1 91 ? 17.804 8.115 -3.890 1.00 89.75 91 ILE A CA 1
ATOM 751 C C . ILE A 1 91 ? 17.039 9.009 -2.916 1.00 89.75 91 ILE A C 1
ATOM 753 O O . ILE A 1 91 ? 17.187 10.232 -2.974 1.00 89.75 91 ILE A O 1
ATOM 757 N N . CYS A 1 92 ? 16.295 8.429 -1.976 1.00 90.38 92 CYS A N 1
ATOM 758 C CA . CYS A 1 92 ? 15.582 9.187 -0.950 1.00 90.38 92 CYS A CA 1
ATOM 759 C C . CYS A 1 92 ? 16.535 10.010 -0.071 1.00 90.38 92 CYS A C 1
ATOM 761 O O . CYS A 1 92 ? 16.291 11.202 0.136 1.00 90.38 92 CYS A O 1
ATOM 763 N N . ARG A 1 93 ? 17.677 9.440 0.343 1.00 89.81 93 ARG A N 1
ATOM 764 C CA . ARG A 1 93 ? 18.752 10.174 1.041 1.00 89.81 93 ARG A CA 1
ATOM 765 C C . ARG A 1 93 ? 19.273 11.353 0.226 1.00 89.81 93 ARG A C 1
ATOM 767 O O . ARG A 1 93 ? 19.457 12.450 0.754 1.00 89.81 93 ARG A O 1
ATOM 774 N N . LYS A 1 94 ? 19.511 11.144 -1.073 1.00 86.31 94 LYS A N 1
ATOM 775 C CA . LYS A 1 94 ? 19.987 12.198 -1.984 1.00 86.31 94 LYS A CA 1
ATOM 776 C C . LYS A 1 94 ? 18.967 13.331 -2.128 1.00 86.31 94 LYS A C 1
ATOM 778 O O . LYS A 1 94 ? 19.374 14.490 -2.120 1.00 86.31 94 LYS A O 1
ATOM 783 N N . LEU A 1 95 ? 17.678 13.005 -2.235 1.00 85.88 95 LEU A N 1
ATOM 784 C CA . LEU A 1 95 ? 16.590 13.979 -2.372 1.00 85.88 95 LEU A CA 1
ATOM 785 C C . LEU A 1 95 ? 16.377 14.818 -1.106 1.00 85.88 95 LEU A C 1
ATOM 787 O O . LEU A 1 95 ? 16.110 16.009 -1.224 1.00 85.88 95 LEU A O 1
ATOM 791 N N . LYS A 1 96 ? 16.563 14.244 0.093 1.00 84.50 96 LYS A N 1
ATOM 792 C CA . LYS A 1 96 ? 16.525 15.007 1.357 1.00 84.50 96 LYS A CA 1
ATOM 793 C C . LYS A 1 96 ? 17.621 16.078 1.434 1.00 84.50 96 LYS A C 1
ATOM 795 O O . LYS A 1 96 ? 17.399 17.135 2.007 1.00 84.50 96 LYS A O 1
ATOM 800 N N . ARG A 1 97 ? 18.807 15.802 0.875 1.00 80.31 97 ARG A N 1
ATOM 801 C CA . ARG A 1 97 ? 19.976 16.702 0.947 1.00 80.31 97 ARG A CA 1
ATOM 802 C C . ARG A 1 97 ? 19.989 17.790 -0.131 1.00 80.31 97 ARG A C 1
ATOM 804 O O . ARG A 1 97 ? 20.552 18.850 0.101 1.00 80.31 97 ARG A O 1
ATOM 811 N N . TYR A 1 98 ? 19.418 17.526 -1.309 1.00 67.69 98 TYR A N 1
ATOM 812 C CA . TYR A 1 98 ? 19.470 18.440 -2.455 1.00 67.69 98 TYR A CA 1
ATOM 813 C C . TYR A 1 98 ? 18.143 18.441 -3.221 1.00 67.69 98 TYR A C 1
ATOM 815 O O . TYR A 1 98 ? 17.814 17.470 -3.904 1.00 67.69 98 TYR A O 1
ATOM 823 N N . SER A 1 99 ? 17.418 19.558 -3.163 1.00 58.41 99 SER A N 1
ATOM 824 C CA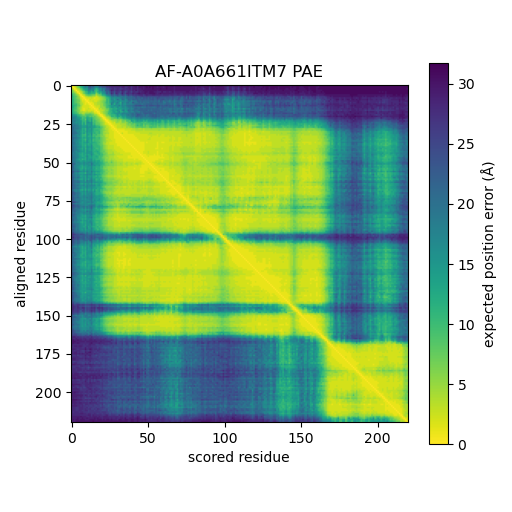 . SER A 1 99 ? 16.074 19.711 -3.738 1.00 58.41 99 SER A CA 1
ATOM 825 C C . SER A 1 99 ? 16.037 19.883 -5.266 1.00 58.41 99 SER A C 1
ATOM 827 O O . SER A 1 99 ? 15.000 19.646 -5.877 1.00 58.41 99 SER A O 1
ATOM 829 N N . SER A 1 100 ? 17.147 20.248 -5.921 1.00 57.00 100 SER A N 1
ATOM 830 C CA . SER A 1 100 ? 17.163 20.619 -7.352 1.00 57.00 100 SER A CA 1
ATOM 831 C C . SER A 1 100 ? 17.353 19.461 -8.349 1.00 57.00 100 SER A C 1
ATOM 833 O O . SER A 1 100 ? 17.463 19.688 -9.555 1.00 57.00 100 SER A O 1
ATOM 835 N N . LYS A 1 101 ? 17.390 18.199 -7.902 1.00 65.88 101 LYS A N 1
ATOM 836 C CA . LYS A 1 101 ? 17.751 17.055 -8.765 1.00 65.88 101 LYS A CA 1
ATOM 837 C C . LYS A 1 101 ? 16.531 16.434 -9.453 1.00 65.88 101 LYS A C 1
ATOM 839 O O . LYS A 1 101 ? 16.044 15.387 -9.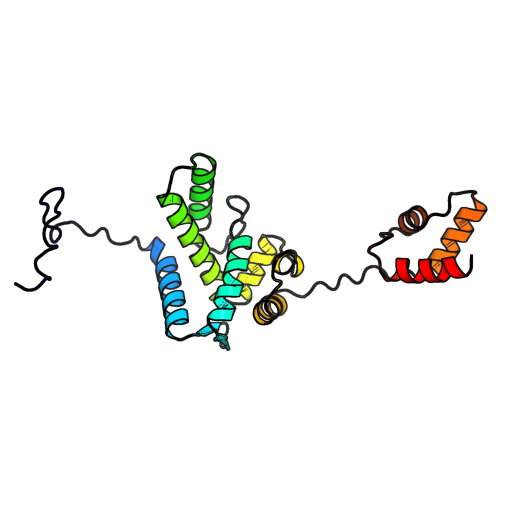030 1.00 65.88 101 LYS A O 1
ATOM 844 N N . LYS A 1 102 ? 16.079 17.055 -10.554 1.00 68.94 102 LYS A N 1
ATOM 845 C CA . LYS A 1 102 ? 14.963 16.568 -11.399 1.00 68.94 102 LYS A CA 1
ATOM 846 C C . LYS A 1 102 ? 15.104 15.087 -11.792 1.00 68.94 102 LYS A C 1
ATOM 848 O O . LYS A 1 102 ? 14.131 14.347 -11.721 1.00 68.94 102 LYS A O 1
ATOM 853 N N . SER A 1 103 ? 16.313 14.630 -12.126 1.00 74.62 103 SER A N 1
ATOM 854 C CA . SER A 1 103 ? 16.572 13.226 -12.482 1.00 74.62 103 SER A CA 1
ATOM 855 C C . SER A 1 103 ? 16.335 12.253 -11.321 1.00 74.62 103 SER A C 1
ATOM 857 O O . SER A 1 103 ? 15.766 11.187 -11.528 1.00 74.62 103 SER A O 1
ATOM 859 N N . SER A 1 104 ? 16.690 12.618 -10.085 1.00 80.81 104 SER A N 1
ATOM 860 C CA . SER A 1 104 ? 16.464 11.769 -8.904 1.00 80.81 104 SER A CA 1
ATOM 861 C C . SER A 1 104 ? 14.979 11.518 -8.629 1.00 80.81 104 SER A C 1
ATOM 863 O O . SER A 1 104 ? 14.629 10.444 -8.147 1.00 80.81 104 SER A O 1
ATOM 865 N N . LEU A 1 105 ? 14.103 12.481 -8.940 1.00 84.31 105 LEU A N 1
ATOM 866 C CA . LEU A 1 105 ? 12.652 12.301 -8.818 1.00 84.31 105 LEU A CA 1
ATOM 867 C C . LEU A 1 105 ? 12.121 11.276 -9.828 1.00 84.31 105 LEU A C 1
ATOM 869 O O . LEU A 1 105 ? 11.273 10.464 -9.467 1.00 84.31 105 LEU A O 1
ATOM 873 N N . ILE A 1 106 ? 12.664 11.268 -11.050 1.00 87.19 106 ILE A N 1
ATOM 874 C CA . ILE A 1 106 ? 12.322 10.278 -12.082 1.00 87.19 106 ILE A CA 1
ATOM 875 C C 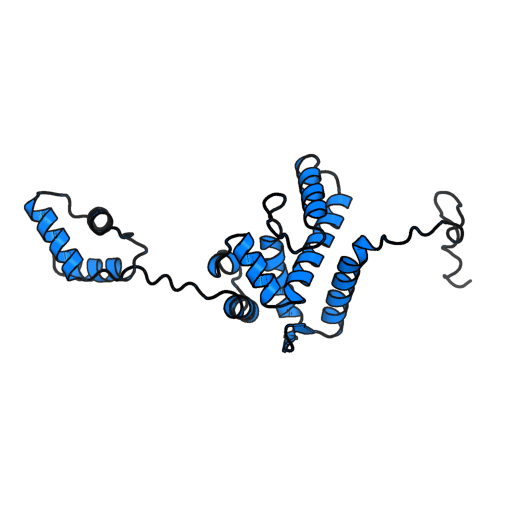. ILE A 1 106 ? 12.710 8.876 -11.604 1.00 87.19 106 ILE A C 1
ATOM 877 O O . ILE A 1 106 ? 11.867 7.984 -11.590 1.00 87.19 106 ILE A O 1
ATOM 881 N N . TYR A 1 107 ? 13.942 8.693 -11.117 1.00 88.81 107 TYR A N 1
ATOM 882 C CA . TYR A 1 107 ? 14.373 7.396 -10.584 1.00 88.81 107 TYR A CA 1
ATOM 883 C C . TYR A 1 107 ? 13.550 6.959 -9.369 1.00 88.81 107 TYR A C 1
ATOM 885 O O . TYR A 1 107 ? 13.189 5.792 -9.257 1.00 88.81 107 TYR A O 1
ATOM 893 N N . LYS A 1 108 ? 13.206 7.886 -8.467 1.00 91.12 108 LYS A N 1
ATOM 894 C CA . LYS A 1 108 ? 12.329 7.585 -7.331 1.00 91.12 108 LYS A CA 1
ATOM 895 C C . LYS A 1 108 ? 10.966 7.066 -7.802 1.00 91.12 108 LYS A C 1
ATOM 897 O O . LYS A 1 108 ? 10.496 6.056 -7.288 1.00 91.12 108 LYS A O 1
ATOM 902 N N . SER A 1 109 ? 10.351 7.742 -8.773 1.00 90.75 109 SER A N 1
ATOM 903 C CA . SER A 1 109 ? 9.065 7.330 -9.341 1.00 90.75 109 SER A CA 1
ATOM 904 C C . SER A 1 109 ? 9.161 5.967 -10.026 1.00 90.75 109 SER A C 1
ATOM 906 O O . SER A 1 109 ? 8.291 5.128 -9.805 1.00 90.75 109 SER A O 1
ATOM 908 N N . PHE A 1 110 ? 10.244 5.719 -10.768 1.00 92.38 110 PHE A N 1
ATOM 909 C CA . PHE A 1 110 ? 10.537 4.415 -11.359 1.00 92.38 110 PHE A CA 1
ATOM 910 C C . PHE A 1 110 ? 10.543 3.309 -10.294 1.00 92.38 110 PHE A C 1
ATOM 912 O O . PHE A 1 110 ? 9.755 2.375 -10.394 1.00 92.38 110 PHE A O 1
ATOM 919 N N . PHE A 1 111 ? 11.326 3.454 -9.218 1.00 93.06 111 PHE A N 1
ATOM 920 C CA . PHE A 1 111 ? 11.373 2.446 -8.152 1.00 93.06 111 PHE A CA 1
ATOM 921 C C . PHE A 1 111 ? 10.024 2.235 -7.463 1.00 93.06 111 PHE A C 1
ATOM 923 O O . PHE A 1 111 ? 9.657 1.095 -7.190 1.00 93.06 111 PHE A O 1
ATOM 930 N N . LEU A 1 112 ? 9.270 3.304 -7.203 1.00 93.50 112 LEU A N 1
ATOM 931 C CA . LEU A 1 112 ? 7.954 3.189 -6.574 1.00 93.50 112 LEU A CA 1
ATOM 932 C C . LEU A 1 112 ? 6.950 2.451 -7.472 1.00 93.50 112 LEU A C 1
ATOM 934 O O . LEU A 1 112 ? 6.197 1.619 -6.970 1.00 93.50 112 LEU A O 1
ATOM 938 N N . ASN A 1 113 ? 6.971 2.679 -8.788 1.00 92.75 113 ASN A N 1
ATOM 939 C CA . ASN A 1 113 ? 6.150 1.914 -9.731 1.00 92.75 113 ASN A CA 1
ATOM 940 C C . ASN A 1 113 ? 6.556 0.435 -9.760 1.00 92.75 113 ASN A C 1
ATOM 942 O O . ASN A 1 113 ? 5.688 -0.438 -9.722 1.00 92.75 113 ASN A O 1
ATOM 946 N N . THR A 1 114 ? 7.857 0.141 -9.744 1.00 94.44 114 THR A N 1
ATOM 947 C CA . THR A 1 114 ? 8.361 -1.238 -9.684 1.00 94.44 114 THR A CA 1
ATOM 948 C C . THR A 1 114 ? 7.971 -1.939 -8.380 1.00 94.44 114 THR A C 1
ATOM 950 O O . THR A 1 114 ? 7.632 -3.120 -8.391 1.00 94.44 114 THR A O 1
ATOM 953 N N . MET A 1 115 ? 7.959 -1.228 -7.248 1.00 94.81 115 MET A N 1
ATOM 954 C CA . MET A 1 115 ? 7.465 -1.772 -5.978 1.00 94.81 115 MET A CA 1
ATOM 955 C C . MET A 1 115 ? 5.966 -2.072 -6.040 1.00 94.81 115 MET A C 1
ATOM 957 O O . MET A 1 115 ? 5.537 -3.135 -5.606 1.00 94.81 115 MET A O 1
ATOM 961 N N . VAL A 1 116 ? 5.162 -1.175 -6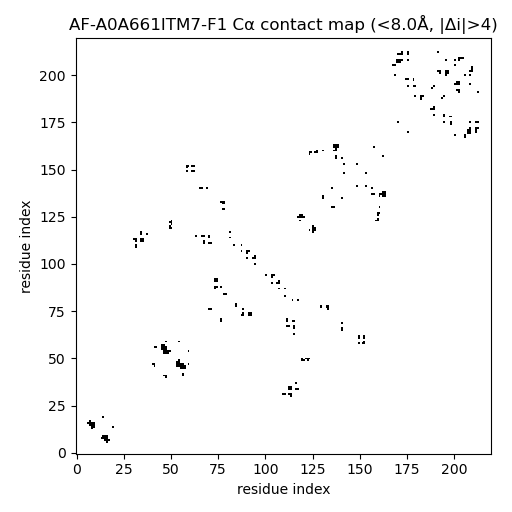.618 1.00 93.75 116 VAL A N 1
ATOM 962 C CA . VAL A 1 116 ? 3.728 -1.419 -6.832 1.00 93.75 116 VAL A CA 1
ATOM 963 C 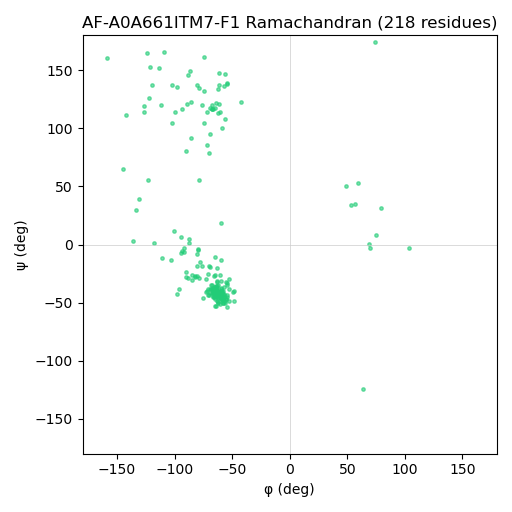C . VAL A 1 116 ? 3.512 -2.671 -7.685 1.00 93.75 116 VAL A C 1
ATOM 965 O O . VAL A 1 116 ? 2.729 -3.534 -7.300 1.00 93.75 116 VAL A O 1
ATOM 968 N N . TYR A 1 117 ? 4.232 -2.797 -8.800 1.00 94.19 117 TYR A N 1
ATOM 969 C CA . TYR A 1 117 ? 4.225 -3.997 -9.639 1.00 94.19 117 TYR A CA 1
ATOM 970 C C . TYR A 1 117 ? 4.586 -5.255 -8.838 1.00 94.19 117 TYR A C 1
ATOM 972 O O . TYR A 1 117 ? 3.857 -6.245 -8.892 1.00 94.19 117 TYR A O 1
ATOM 980 N N . HIS A 1 118 ? 5.644 -5.194 -8.024 1.00 94.12 118 HIS A N 1
ATOM 981 C CA . HIS A 1 118 ? 6.069 -6.301 -7.171 1.00 94.12 118 HIS A CA 1
ATOM 982 C C . HIS A 1 118 ? 4.972 -6.756 -6.199 1.00 94.12 118 HIS A C 1
ATOM 984 O O . HIS A 1 118 ? 4.771 -7.958 -6.039 1.00 94.12 118 HIS A O 1
ATOM 990 N N . LEU A 1 119 ? 4.201 -5.835 -5.609 1.00 93.94 119 LEU A N 1
ATOM 991 C CA . LEU A 1 119 ? 3.063 -6.200 -4.752 1.00 93.94 119 LEU A CA 1
ATOM 992 C C . LEU A 1 119 ? 1.991 -7.023 -5.493 1.00 93.94 119 LEU A C 1
ATOM 994 O O . LEU A 1 119 ? 1.272 -7.784 -4.846 1.00 93.94 119 LEU A O 1
ATOM 998 N N . PHE A 1 120 ? 1.873 -6.875 -6.817 1.00 92.44 120 PHE A N 1
ATOM 999 C CA . PHE A 1 120 ? 0.879 -7.579 -7.632 1.00 92.44 120 PHE A CA 1
ATOM 1000 C C . PHE A 1 120 ? 1.351 -8.926 -8.189 1.00 92.44 120 PHE A C 1
ATOM 1002 O O . PHE A 1 120 ? 0.500 -9.787 -8.403 1.00 92.44 120 PHE A O 1
ATOM 1009 N N . GLN A 1 121 ? 2.657 -9.122 -8.411 1.00 91.69 121 GLN A N 1
ATOM 1010 C CA . GLN A 1 121 ? 3.171 -10.336 -9.066 1.00 91.69 121 GLN A CA 1
ATOM 1011 C C . GLN A 1 121 ? 2.913 -11.619 -8.270 1.00 91.69 121 GLN A C 1
ATOM 1013 O O . GLN A 1 121 ? 2.539 -12.631 -8.852 1.00 91.69 121 GLN A O 1
ATOM 1018 N N . ASP A 1 122 ? 3.037 -11.563 -6.944 1.00 92.44 122 ASP A N 1
ATOM 1019 C CA . ASP A 1 122 ? 2.710 -12.676 -6.043 1.00 92.44 122 ASP A CA 1
ATOM 1020 C C . ASP A 1 122 ? 1.659 -12.225 -5.021 1.00 92.44 122 ASP A C 1
ATOM 1022 O O . ASP A 1 122 ? 1.862 -12.223 -3.805 1.00 92.44 122 ASP A O 1
ATOM 1026 N N . TYR A 1 123 ? 0.533 -11.716 -5.526 1.00 92.62 123 TYR A N 1
ATOM 1027 C CA . TYR A 1 123 ? -0.602 -11.372 -4.677 1.00 92.62 123 TYR A CA 1
ATOM 1028 C C . TYR A 1 123 ? -1.332 -12.648 -4.204 1.00 92.62 123 TYR A C 1
ATOM 1030 O O . TYR A 1 123 ? -1.704 -13.465 -5.047 1.00 92.62 123 TYR A O 1
ATOM 1038 N N . PRO A 1 124 ? -1.651 -12.790 -2.897 1.00 94.12 124 PRO A N 1
ATOM 1039 C CA . PRO A 1 124 ? -1.559 -11.766 -1.847 1.00 94.12 124 PRO A CA 1
ATOM 1040 C C . PRO A 1 124 ? -0.249 -11.762 -1.044 1.00 94.12 124 PRO A C 1
ATOM 1042 O O . PRO A 1 124 ? -0.063 -10.873 -0.212 1.00 94.12 124 PRO A O 1
ATOM 1045 N N . ASN A 1 125 ? 0.649 -12.722 -1.259 1.00 94.56 125 ASN A N 1
ATOM 1046 C CA . ASN A 1 125 ? 1.825 -12.968 -0.421 1.00 94.56 125 ASN A CA 1
ATOM 1047 C C . ASN A 1 125 ? 2.736 -11.740 -0.280 1.00 94.56 125 ASN A C 1
ATOM 1049 O O . ASN A 1 125 ? 3.053 -11.342 0.845 1.00 94.56 125 ASN A O 1
ATOM 1053 N N . ASN A 1 126 ? 3.082 -11.079 -1.390 1.00 94.31 126 ASN A N 1
ATOM 1054 C CA . ASN A 1 126 ? 3.942 -9.891 -1.366 1.00 94.31 126 ASN A CA 1
ATOM 1055 C C . ASN A 1 126 ? 3.303 -8.734 -0.591 1.00 94.31 126 ASN A C 1
ATOM 1057 O O . ASN A 1 126 ? 3.971 -8.074 0.209 1.00 94.31 126 ASN A O 1
ATOM 1061 N N . LEU A 1 127 ? 1.994 -8.522 -0.759 1.00 94.50 127 LEU A N 1
ATOM 1062 C CA . LEU A 1 127 ? 1.257 -7.501 -0.015 1.00 94.50 127 LEU A CA 1
ATOM 1063 C C . LEU A 1 127 ? 1.190 -7.821 1.484 1.00 94.50 127 LEU A C 1
ATOM 1065 O O . LEU A 1 127 ? 1.354 -6.923 2.312 1.00 94.50 127 LEU A O 1
ATOM 1069 N N . VAL A 1 128 ? 0.969 -9.087 1.842 1.00 94.94 128 VAL A N 1
ATOM 1070 C CA . VAL A 1 128 ? 0.935 -9.540 3.239 1.00 94.94 128 VAL A CA 1
ATOM 1071 C C . VAL A 1 128 ? 2.301 -9.375 3.898 1.00 94.94 128 VAL A C 1
ATOM 1073 O O . VAL A 1 128 ? 2.368 -8.866 5.018 1.00 94.94 128 VAL A O 1
ATOM 1076 N N . SER A 1 129 ? 3.383 -9.766 3.218 1.00 94.69 129 SER A N 1
ATOM 1077 C CA . SER A 1 129 ? 4.749 -9.589 3.721 1.00 94.69 129 SER A CA 1
ATOM 1078 C C . SER A 1 129 ? 5.055 -8.111 3.937 1.00 94.69 129 SER A C 1
ATOM 1080 O O . SER A 1 129 ? 5.401 -7.712 5.046 1.00 94.69 129 SER A O 1
ATOM 1082 N N . PHE A 1 130 ? 4.807 -7.277 2.922 1.00 94.31 130 PHE A N 1
ATOM 1083 C CA . PHE A 1 130 ? 4.988 -5.829 3.007 1.00 94.31 130 PHE A CA 1
ATOM 1084 C C . PHE A 1 130 ? 4.223 -5.212 4.186 1.00 94.31 130 PHE A C 1
ATOM 1086 O O . PHE A 1 130 ? 4.758 -4.390 4.936 1.00 94.31 130 PHE A O 1
ATOM 1093 N N . ALA A 1 131 ? 2.966 -5.616 4.381 1.00 93.88 131 ALA A N 1
ATOM 1094 C CA . ALA A 1 131 ? 2.157 -5.107 5.475 1.00 93.88 131 ALA A CA 1
ATOM 1095 C C . ALA A 1 131 ? 2.697 -5.524 6.848 1.00 93.88 131 ALA A C 1
ATOM 1097 O O . ALA A 1 131 ? 2.705 -4.704 7.767 1.00 93.88 131 ALA A O 1
ATOM 1098 N N . LYS A 1 132 ? 3.169 -6.767 6.996 1.00 92.88 132 LYS A N 1
ATOM 1099 C CA . LYS A 1 132 ? 3.797 -7.247 8.235 1.00 92.88 132 LYS A CA 1
ATOM 1100 C C . LYS A 1 132 ? 5.077 -6.472 8.542 1.00 92.88 132 LYS A C 1
ATOM 1102 O O . LYS A 1 132 ? 5.198 -5.945 9.648 1.00 92.88 132 LYS A O 1
ATOM 1107 N N . ASP A 1 133 ? 5.956 -6.333 7.554 1.00 93.00 133 ASP A N 1
ATOM 1108 C CA . ASP A 1 133 ? 7.255 -5.666 7.685 1.00 93.00 133 ASP A CA 1
ATOM 1109 C C . ASP A 1 133 ? 7.108 -4.208 8.148 1.00 93.00 133 ASP A C 1
ATOM 1111 O O . ASP A 1 133 ? 7.829 -3.748 9.034 1.00 93.00 133 ASP A O 1
ATOM 1115 N N . ASN A 1 134 ? 6.102 -3.498 7.627 1.00 92.06 134 ASN A N 1
ATOM 1116 C CA . ASN A 1 134 ? 5.838 -2.095 7.968 1.00 92.06 134 ASN A CA 1
ATOM 1117 C C . ASN A 1 134 ? 4.801 -1.915 9.090 1.00 92.06 134 ASN A C 1
ATOM 1119 O O . ASN A 1 134 ? 4.386 -0.790 9.377 1.00 92.06 134 ASN A O 1
ATOM 1123 N N . LYS A 1 135 ? 4.347 -3.001 9.734 1.00 91.94 135 LYS A N 1
ATOM 1124 C CA . LYS A 1 135 ? 3.288 -2.988 10.768 1.00 91.94 135 LYS A CA 1
ATOM 1125 C C . LYS A 1 135 ? 2.001 -2.295 10.292 1.00 91.94 135 LYS A C 1
ATOM 1127 O O . LYS A 1 135 ? 1.295 -1.630 11.059 1.00 91.94 135 LYS A O 1
ATOM 1132 N N . PHE A 1 136 ? 1.685 -2.428 9.009 1.00 91.38 136 PHE A N 1
ATOM 1133 C CA . PHE A 1 136 ? 0.487 -1.863 8.412 1.00 91.38 136 PHE A CA 1
ATOM 1134 C C . PHE A 1 136 ? -0.726 -2.745 8.687 1.00 91.38 136 PHE A C 1
ATOM 1136 O O . PHE A 1 136 ? -0.700 -3.967 8.590 1.00 91.38 136 PHE A O 1
ATOM 1143 N N . THR A 1 137 ? -1.828 -2.091 9.030 1.00 90.75 137 THR A N 1
ATOM 1144 C CA . THR A 1 137 ? -3.121 -2.730 9.282 1.00 90.75 137 THR A CA 1
ATOM 1145 C C . THR A 1 137 ? -4.085 -2.399 8.149 1.00 90.75 137 THR A C 1
ATOM 1147 O O . THR A 1 137 ? -3.869 -1.426 7.424 1.00 90.75 137 THR A O 1
ATOM 1150 N N . TYR A 1 138 ? -5.212 -3.111 8.050 1.00 89.88 138 TYR A N 1
ATOM 1151 C CA . TYR A 1 138 ? -6.299 -2.739 7.131 1.00 89.88 138 TYR A CA 1
ATOM 1152 C C . TYR A 1 138 ? -6.668 -1.247 7.246 1.00 89.88 138 TYR A C 1
ATOM 1154 O O . TYR A 1 138 ? -6.846 -0.544 6.248 1.00 89.88 138 TYR A O 1
ATOM 1162 N N . ARG A 1 139 ? -6.699 -0.716 8.478 1.00 86.31 139 ARG A N 1
ATOM 1163 C CA . ARG A 1 139 ? -6.936 0.710 8.732 1.00 86.31 139 ARG A CA 1
ATOM 1164 C C . ARG A 1 139 ? -5.820 1.583 8.158 1.00 86.31 139 ARG A C 1
ATOM 1166 O O . ARG A 1 139 ? -6.119 2.638 7.621 1.00 86.31 139 ARG A O 1
ATOM 1173 N N . THR A 1 140 ? -4.557 1.172 8.229 1.00 88.44 140 THR A N 1
ATOM 1174 C CA . THR A 1 140 ? -3.431 1.928 7.653 1.00 88.44 140 THR A CA 1
ATOM 1175 C C . THR A 1 140 ? -3.585 2.129 6.143 1.00 88.44 140 THR A C 1
ATOM 1177 O O . THR A 1 140 ? -3.283 3.214 5.641 1.00 88.44 140 THR A O 1
ATOM 1180 N N . PHE A 1 141 ? -4.106 1.122 5.438 1.00 88.75 141 PHE A N 1
ATOM 1181 C CA . PHE A 1 141 ? -4.361 1.177 3.996 1.00 88.75 141 PHE A CA 1
ATOM 1182 C C . PHE A 1 141 ? -5.631 1.944 3.622 1.00 88.75 141 PHE A C 1
ATOM 1184 O O . PHE A 1 141 ? -5.685 2.509 2.532 1.00 88.75 141 PHE A O 1
ATOM 1191 N N . THR A 1 142 ? -6.643 1.971 4.496 1.00 86.88 142 THR A N 1
ATOM 1192 C CA . THR A 1 142 ? -7.980 2.497 4.170 1.00 86.88 142 THR A CA 1
ATOM 1193 C C . THR A 1 142 ? -8.360 3.803 4.884 1.00 86.88 142 THR A C 1
ATOM 1195 O O . THR A 1 142 ? -9.342 4.450 4.528 1.00 86.88 142 THR A O 1
ATOM 1198 N N . HIS A 1 143 ? -7.622 4.250 5.892 1.00 79.81 143 HIS A N 1
ATOM 1199 C CA . HIS A 1 143 ? -7.969 5.449 6.657 1.00 79.81 143 HIS A CA 1
ATOM 1200 C C . HIS A 1 143 ? -7.397 6.738 6.037 1.00 79.81 143 HIS A C 1
ATOM 1202 O O . HIS A 1 143 ? -6.273 6.741 5.544 1.00 79.81 143 HIS A O 1
ATOM 1208 N N . ARG A 1 144 ? -8.139 7.855 6.163 1.00 61.31 144 ARG A N 1
ATOM 1209 C CA . ARG A 1 144 ? -7.714 9.241 5.838 1.00 61.31 144 ARG A CA 1
ATOM 1210 C C . ARG A 1 144 ? -7.280 9.494 4.383 1.00 61.31 144 ARG A C 1
ATOM 1212 O O . ARG A 1 144 ? -6.234 10.084 4.144 1.00 61.31 144 ARG A O 1
ATOM 1219 N N . PHE A 1 145 ? -8.119 9.141 3.413 1.00 65.00 145 PHE A N 1
ATOM 1220 C CA . PHE A 1 145 ? -7.981 9.663 2.049 1.00 65.00 145 PHE A CA 1
ATOM 1221 C C . PHE A 1 145 ? -9.161 10.592 1.727 1.00 65.00 145 PHE A C 1
ATOM 1223 O O . PHE A 1 145 ? -10.315 10.160 1.800 1.00 65.00 145 PHE A O 1
ATOM 1230 N N . MET A 1 146 ? -8.890 11.865 1.411 1.00 46.53 146 MET A N 1
ATOM 1231 C CA . MET A 1 146 ? -9.913 12.775 0.879 1.00 46.53 146 MET A CA 1
ATOM 1232 C C . MET A 1 146 ? -10.411 12.203 -0.459 1.00 46.53 146 MET A C 1
ATOM 1234 O O . MET A 1 146 ? -9.608 11.944 -1.347 1.00 46.53 146 MET A O 1
ATOM 1238 N N . GLY A 1 147 ? -11.716 11.927 -0.572 1.00 56.31 147 GLY A N 1
ATOM 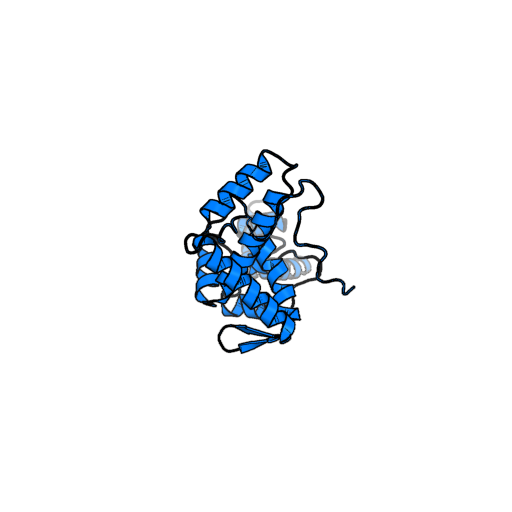1239 C CA . GLY A 1 147 ? -12.322 11.239 -1.728 1.00 56.31 147 GLY A CA 1
ATOM 1240 C C . GLY A 1 147 ? -12.696 9.763 -1.500 1.00 56.31 147 GLY A C 1
ATOM 1241 O O . GLY A 1 147 ? -13.298 9.144 -2.372 1.00 56.31 147 GLY A O 1
ATOM 1242 N N . GLY A 1 148 ? -12.402 9.198 -0.320 1.00 63.69 148 GLY A N 1
ATOM 1243 C CA . GLY A 1 148 ? -12.804 7.834 0.054 1.00 63.69 148 GLY A CA 1
ATOM 1244 C C . GLY A 1 148 ? -12.006 6.725 -0.645 1.00 63.69 148 GLY A C 1
ATOM 1245 O O . GLY A 1 148 ? -11.167 6.984 -1.508 1.00 63.69 148 GLY A O 1
ATOM 1246 N N . ASN A 1 149 ? -12.246 5.465 -0.246 1.00 73.56 149 ASN A N 1
ATOM 1247 C CA . ASN A 1 149 ? -11.675 4.307 -0.943 1.00 73.56 149 ASN A CA 1
ATOM 1248 C C . ASN A 1 149 ? -12.659 3.690 -1.924 1.00 73.56 149 ASN A C 1
ATOM 1250 O O . ASN A 1 149 ? -13.808 3.448 -1.552 1.00 73.56 149 ASN A O 1
ATOM 1254 N N . SER A 1 150 ? -12.180 3.366 -3.125 1.00 81.44 150 SER A N 1
ATOM 1255 C CA . SER A 1 150 ? -12.951 2.584 -4.086 1.00 81.44 150 SER A CA 1
ATOM 1256 C C . SER A 1 150 ? -13.273 1.209 -3.534 1.00 81.44 150 SER A C 1
ATOM 1258 O O . SER A 1 150 ? -12.503 0.637 -2.758 1.00 81.44 150 SER A O 1
ATOM 1260 N N . PHE A 1 151 ? -14.430 0.694 -3.941 1.00 84.31 151 PHE A N 1
ATOM 1261 C CA . PHE A 1 151 ? -14.911 -0.613 -3.518 1.00 84.31 151 PHE A CA 1
ATOM 1262 C C . PHE A 1 151 ? -13.889 -1.709 -3.831 1.00 84.31 151 PHE A C 1
ATOM 1264 O O . PHE A 1 151 ? -13.511 -2.463 -2.938 1.00 84.31 151 PHE A O 1
ATOM 1271 N N . TRP A 1 152 ? -13.351 -1.709 -5.056 1.00 88.19 152 TRP A N 1
ATOM 1272 C CA . TRP A 1 152 ? -12.336 -2.675 -5.467 1.00 88.19 152 TRP A CA 1
ATOM 1273 C C . TRP A 1 152 ? -11.092 -2.639 -4.572 1.00 88.19 152 TRP A C 1
ATOM 1275 O O . TRP A 1 152 ? -10.675 -3.679 -4.080 1.00 88.19 152 TRP A O 1
ATOM 1285 N N . TYR A 1 153 ? -10.543 -1.454 -4.278 1.00 89.31 153 TYR A N 1
ATOM 1286 C CA . TYR A 1 153 ? -9.357 -1.344 -3.424 1.00 89.31 153 TYR A CA 1
ATOM 1287 C C . TYR A 1 153 ? -9.624 -1.821 -1.991 1.00 89.31 153 TYR A C 1
ATOM 1289 O O . TYR A 1 153 ? -8.772 -2.471 -1.395 1.00 89.31 153 TYR A O 1
ATOM 1297 N N . LYS A 1 154 ? -10.801 -1.522 -1.421 1.00 89.25 154 LYS A N 1
ATOM 1298 C CA . LYS A 1 154 ? -11.159 -2.022 -0.083 1.00 89.25 154 LYS A CA 1
ATOM 1299 C C . LYS A 1 154 ? -11.177 -3.547 -0.056 1.00 89.25 154 LYS A C 1
ATOM 1301 O O . LYS A 1 154 ? -10.588 -4.117 0.854 1.00 89.25 154 LYS A O 1
ATOM 1306 N N . ASN A 1 155 ? -11.796 -4.176 -1.054 1.00 89.25 155 ASN A N 1
ATOM 1307 C CA . ASN A 1 155 ? -11.857 -5.634 -1.146 1.00 89.25 155 ASN A CA 1
ATOM 1308 C C . ASN A 1 155 ? -10.471 -6.228 -1.393 1.00 89.25 155 ASN A C 1
ATOM 1310 O O . ASN A 1 155 ? -10.065 -7.119 -0.668 1.00 89.25 155 ASN A O 1
ATOM 1314 N N . PHE A 1 156 ? -9.693 -5.653 -2.313 1.00 91.56 156 PHE A N 1
ATOM 1315 C CA . PHE A 1 156 ? -8.314 -6.062 -2.582 1.00 91.56 156 PHE A CA 1
ATOM 1316 C C . PHE A 1 156 ? -7.438 -6.061 -1.318 1.00 91.56 156 PHE A C 1
ATOM 1318 O O . PHE A 1 156 ? -6.671 -6.993 -1.085 1.00 91.56 156 PHE A O 1
ATOM 1325 N N . ILE A 1 157 ? -7.553 -5.032 -0.473 1.00 93.38 157 ILE A N 1
ATOM 1326 C CA . ILE A 1 157 ? -6.833 -5.003 0.804 1.00 93.38 157 ILE A CA 1
ATOM 1327 C C . ILE A 1 157 ? -7.451 -5.982 1.810 1.00 93.38 157 ILE A C 1
ATOM 1329 O O . ILE A 1 157 ? -6.698 -6.638 2.519 1.00 93.38 157 ILE A O 1
ATOM 1333 N N . ALA A 1 158 ? -8.782 -6.086 1.899 1.00 91.06 158 ALA A N 1
ATOM 1334 C CA . ALA A 1 158 ? -9.469 -6.961 2.857 1.00 91.06 158 ALA A CA 1
ATOM 1335 C C . ALA A 1 158 ? -9.201 -8.455 2.604 1.00 91.06 158 ALA A C 1
ATOM 1337 O O . ALA A 1 158 ? -9.052 -9.209 3.562 1.00 91.06 158 ALA A O 1
ATOM 1338 N N . ASP A 1 159 ? -9.100 -8.847 1.333 1.00 91.31 159 ASP A N 1
ATOM 1339 C CA . ASP A 1 159 ? -8.795 -10.207 0.883 1.00 91.31 159 ASP A CA 1
ATOM 1340 C C . ASP A 1 159 ? -7.390 -10.648 1.333 1.00 91.31 159 ASP A C 1
ATOM 1342 O O . ASP A 1 159 ? -7.166 -11.823 1.613 1.00 91.31 159 ASP A O 1
ATOM 1346 N N . ALA A 1 160 ? -6.444 -9.707 1.442 1.00 92.94 160 ALA A N 1
ATOM 1347 C CA . ALA A 1 160 ? -5.073 -9.982 1.877 1.00 92.94 160 ALA A CA 1
ATOM 1348 C C . ALA A 1 160 ? -4.849 -9.729 3.378 1.00 92.94 160 ALA A C 1
ATOM 1350 O O . ALA A 1 160 ? -4.103 -10.447 4.040 1.00 92.94 160 ALA A O 1
ATOM 1351 N N . ILE A 1 161 ? -5.457 -8.678 3.927 1.00 92.00 161 ILE A N 1
ATOM 1352 C CA . ILE A 1 161 ? -5.208 -8.181 5.280 1.00 92.00 161 ILE A CA 1
ATOM 1353 C C . ILE A 1 161 ? -6.549 -8.085 6.005 1.00 92.00 161 ILE A C 1
ATOM 1355 O O . ILE A 1 161 ? -7.368 -7.225 5.661 1.00 92.00 161 ILE A O 1
ATOM 1359 N N . PRO A 1 162 ? -6.771 -8.897 7.054 1.00 86.50 162 PRO A N 1
ATOM 1360 C CA . PRO A 1 162 ? -8.068 -8.971 7.700 1.00 86.50 162 PRO A CA 1
ATOM 1361 C C . PRO A 1 162 ? -8.470 -7.618 8.285 1.00 86.50 162 PRO A C 1
ATOM 1363 O O . PRO A 1 162 ? -7.678 -6.911 8.927 1.00 86.50 162 PRO A O 1
ATOM 1366 N N . VAL A 1 163 ? -9.743 -7.271 8.090 1.00 83.50 163 VAL A N 1
ATOM 1367 C CA . VAL A 1 163 ? -10.345 -6.096 8.717 1.00 83.50 163 VAL A CA 1
ATOM 1368 C C . VAL A 1 163 ? -10.303 -6.298 10.226 1.00 83.50 163 VAL A C 1
ATOM 1370 O O . VAL A 1 163 ? -10.968 -7.172 10.778 1.00 83.50 163 VAL A O 1
ATOM 1373 N N . GLN A 1 164 ? -9.507 -5.478 10.911 1.00 71.12 164 GLN A N 1
ATOM 1374 C CA . GLN A 1 164 ? -9.451 -5.502 12.366 1.00 71.12 164 GLN A CA 1
ATOM 1375 C C . GLN A 1 164 ? -10.765 -4.960 12.928 1.00 71.12 164 GLN A C 1
ATOM 1377 O O . GLN A 1 164 ? -10.924 -3.751 13.117 1.00 71.12 164 GLN A O 1
ATOM 1382 N N . ASN A 1 165 ? -11.689 -5.862 13.248 1.00 60.59 165 ASN A N 1
ATOM 1383 C CA . ASN A 1 165 ? -12.795 -5.562 14.140 1.00 60.59 165 ASN A CA 1
ATOM 1384 C C . ASN A 1 165 ? -12.227 -5.434 15.550 1.00 60.59 165 ASN A C 1
ATOM 1386 O O . ASN A 1 165 ? -12.199 -6.386 16.325 1.00 60.59 165 ASN A O 1
ATOM 1390 N N . LYS A 1 166 ? -11.755 -4.234 15.896 1.00 57.94 166 LYS A N 1
ATOM 1391 C CA . LYS A 1 166 ? -11.569 -3.874 17.301 1.00 57.94 166 LYS A CA 1
ATOM 1392 C C . LYS A 1 166 ? -12.963 -3.712 17.900 1.00 57.94 166 LYS A C 1
ATOM 1394 O O . LYS A 1 166 ? -13.455 -2.592 18.027 1.00 57.94 166 LYS A O 1
ATOM 1399 N N . LEU A 1 167 ? -13.613 -4.832 18.220 1.00 52.75 167 LEU A N 1
ATOM 1400 C CA . LEU A 1 167 ? -14.661 -4.835 19.227 1.00 52.75 167 LEU A CA 1
ATOM 1401 C C . LEU A 1 167 ? -13.969 -4.335 20.494 1.00 52.75 167 LEU A C 1
ATOM 1403 O O . LEU A 1 167 ? -13.165 -5.036 21.103 1.00 52.75 167 LEU A O 1
ATOM 1407 N N . GLY A 1 168 ? -14.151 -3.052 20.809 1.00 60.03 168 GLY A N 1
ATOM 1408 C CA . GLY A 1 168 ? -13.751 -2.551 22.116 1.00 60.03 168 GLY A CA 1
ATOM 1409 C C . GLY A 1 168 ? -14.462 -3.391 23.172 1.00 60.03 168 GLY A C 1
ATOM 1410 O O . GLY A 1 168 ? -15.584 -3.829 22.920 1.00 60.03 168 GLY A O 1
ATOM 1411 N N . ARG A 1 169 ? -13.816 -3.617 24.323 1.00 72.38 169 ARG A N 1
ATOM 1412 C CA . ARG A 1 169 ? -14.451 -4.277 25.472 1.00 72.38 169 ARG A CA 1
ATOM 1413 C C . ARG A 1 169 ? -15.861 -3.719 25.642 1.00 72.38 169 ARG A C 1
ATOM 1415 O O . ARG A 1 169 ? -16.023 -2.496 25.760 1.00 72.38 169 ARG A O 1
ATOM 1422 N N . GLU A 1 170 ? -16.843 -4.610 25.608 1.00 83.69 170 GLU A N 1
ATOM 1423 C CA . GLU A 1 170 ? -18.224 -4.244 25.857 1.00 83.69 170 GLU A CA 1
ATOM 1424 C C . GLU A 1 170 ? -18.352 -3.885 27.334 1.00 83.69 170 GLU A C 1
ATOM 1426 O O . GLU A 1 170 ? -18.048 -4.696 28.205 1.00 83.69 170 GLU A O 1
ATOM 1431 N N . ILE A 1 171 ? -18.704 -2.630 27.606 1.00 87.56 171 ILE A N 1
ATOM 1432 C CA . ILE A 1 171 ? -18.910 -2.151 28.972 1.00 87.56 171 ILE A CA 1
ATOM 1433 C C . ILE A 1 171 ? -20.385 -2.300 29.297 1.00 87.56 171 ILE A C 1
ATOM 1435 O O . ILE A 1 171 ? -21.236 -1.663 28.665 1.00 87.56 171 ILE A O 1
ATOM 1439 N N . THR A 1 172 ? -20.675 -3.134 30.285 1.00 90.00 172 THR A N 1
ATOM 1440 C CA . THR A 1 172 ? -22.040 -3.421 30.725 1.00 90.00 172 THR A CA 1
ATOM 1441 C C . THR A 1 172 ? -22.624 -2.248 31.516 1.00 90.00 172 THR A C 1
ATOM 1443 O O . THR A 1 172 ? -21.908 -1.370 32.004 1.00 90.00 172 THR A O 1
ATOM 1446 N N . LYS A 1 173 ? -23.955 -2.197 31.641 1.00 90.31 173 LYS A N 1
ATOM 1447 C CA . LYS A 1 173 ? -24.618 -1.178 32.472 1.00 90.31 173 LYS A CA 1
ATOM 1448 C C . LYS A 1 173 ? -24.256 -1.335 33.948 1.00 90.31 173 LYS A C 1
ATOM 1450 O O . LYS A 1 173 ? -24.031 -0.325 34.610 1.00 90.31 173 LYS A O 1
ATOM 1455 N N . ASP A 1 174 ? -24.160 -2.571 34.427 1.00 90.69 174 ASP A N 1
ATOM 1456 C CA . ASP A 1 174 ? -23.904 -2.876 35.835 1.00 90.69 174 ASP A CA 1
ATOM 1457 C C . ASP A 1 174 ? -22.507 -2.428 36.267 1.00 90.69 174 ASP A C 1
ATOM 1459 O O . ASP A 1 174 ? -22.358 -1.840 37.336 1.00 90.69 174 ASP A O 1
ATOM 1463 N N . GLU A 1 175 ? -21.498 -2.574 35.398 1.00 91.12 175 GLU A N 1
ATOM 1464 C CA . GLU A 1 175 ? -20.164 -2.005 35.630 1.00 91.12 175 GLU A CA 1
ATOM 1465 C C . GLU A 1 175 ? -20.222 -0.482 35.817 1.00 91.12 175 GLU A C 1
ATOM 1467 O O . GLU A 1 175 ? -19.606 0.058 36.734 1.00 91.12 175 GLU A O 1
ATOM 1472 N N . ILE A 1 176 ? -20.990 0.228 34.983 1.00 92.38 176 ILE A N 1
ATOM 1473 C CA . ILE A 1 176 ? -21.127 1.688 35.093 1.00 92.38 176 ILE A CA 1
ATOM 1474 C C . ILE A 1 176 ? -21.849 2.067 36.391 1.00 92.38 176 ILE A C 1
ATOM 1476 O O . ILE A 1 176 ? -21.411 2.986 37.084 1.00 92.38 176 ILE A O 1
ATOM 1480 N N . ILE A 1 177 ? -22.932 1.364 36.739 1.00 92.38 177 ILE A N 1
ATOM 1481 C CA . ILE A 1 177 ? -23.698 1.606 37.970 1.00 92.38 177 ILE A CA 1
ATOM 1482 C C . ILE A 1 177 ? -22.826 1.359 39.205 1.00 92.38 177 ILE A C 1
ATOM 1484 O O . ILE A 1 177 ? -22.793 2.208 40.096 1.00 92.38 177 ILE A O 1
ATOM 1488 N N . GLY A 1 178 ? -22.081 0.252 39.241 1.00 91.62 178 GLY A N 1
ATOM 1489 C CA . GLY A 1 178 ? -21.192 -0.085 40.351 1.00 91.62 178 GLY A CA 1
ATOM 1490 C C . GLY A 1 178 ? -20.119 0.981 40.574 1.00 91.62 178 GLY A C 1
ATOM 1491 O O . GLY A 1 178 ? -19.886 1.406 41.706 1.00 91.62 178 GLY A O 1
ATOM 1492 N N . VAL A 1 179 ? -19.532 1.505 39.493 1.00 93.50 179 VAL A N 1
ATOM 1493 C CA . VAL A 1 179 ? -18.566 2.611 39.582 1.00 93.50 179 VAL A CA 1
ATOM 1494 C C . VAL A 1 179 ? -19.235 3.899 40.062 1.00 93.50 179 VAL A C 1
ATOM 1496 O O . VAL A 1 179 ? -18.684 4.581 40.921 1.00 93.50 179 VAL A O 1
ATOM 1499 N N . ILE A 1 180 ? -20.439 4.229 39.589 1.00 91.50 180 ILE A N 1
ATOM 1500 C CA . ILE A 1 180 ? -21.183 5.404 40.075 1.00 91.50 180 ILE A CA 1
ATOM 1501 C C . ILE A 1 180 ? -21.473 5.289 41.577 1.00 91.50 180 ILE A C 1
ATOM 1503 O O . ILE A 1 180 ? -21.279 6.259 42.310 1.00 91.50 180 ILE A O 1
ATOM 1507 N N . GLN A 1 181 ? -21.904 4.120 42.054 1.00 92.69 181 GLN A N 1
ATOM 1508 C CA . GLN A 1 181 ? -22.160 3.876 43.477 1.00 92.69 181 GLN A CA 1
ATOM 1509 C C . GLN A 1 181 ? -20.879 3.985 44.311 1.00 92.69 181 GLN A C 1
ATOM 1511 O O . GLN A 1 181 ? -20.884 4.633 45.358 1.00 92.69 181 GLN A O 1
ATOM 1516 N N . TYR A 1 182 ? -19.768 3.426 43.826 1.00 93.19 182 TYR A N 1
ATOM 1517 C CA . TYR A 1 182 ? -18.460 3.573 44.461 1.00 93.19 182 TYR A CA 1
ATOM 1518 C C . TYR A 1 182 ? -18.034 5.046 44.544 1.00 93.19 182 TYR A C 1
ATOM 1520 O O . TYR A 1 182 ? -17.574 5.497 45.593 1.00 93.19 182 TYR A O 1
ATOM 1528 N N . PHE A 1 183 ? -18.239 5.822 43.478 1.00 93.19 183 PHE A N 1
ATOM 1529 C CA . PHE A 1 183 ? -17.908 7.247 43.453 1.00 93.19 183 PHE A CA 1
ATOM 1530 C C . PHE A 1 183 ? -18.777 8.049 44.426 1.00 93.19 183 PHE A C 1
ATOM 1532 O O . PHE A 1 183 ? -18.237 8.874 45.158 1.00 93.19 183 PHE A O 1
ATOM 1539 N N . LYS A 1 184 ? -20.087 7.761 44.502 1.00 91.38 184 LYS A N 1
ATOM 1540 C CA . LYS A 1 184 ? -20.994 8.360 45.498 1.00 91.38 184 LYS A CA 1
ATOM 1541 C C . LYS A 1 184 ? -20.540 8.053 46.926 1.00 91.38 184 LYS A C 1
ATOM 1543 O O . LYS A 1 184 ? -20.465 8.961 47.743 1.00 91.38 184 LYS A O 1
ATOM 1548 N N . LYS A 1 185 ? -20.198 6.793 47.220 1.00 94.25 185 LYS A N 1
ATOM 1549 C CA . LYS A 1 185 ? -19.771 6.358 48.562 1.00 94.25 185 LYS A CA 1
ATOM 1550 C C . LYS A 1 185 ? -18.474 7.032 49.022 1.00 94.25 185 LYS A C 1
ATOM 1552 O O . LYS A 1 185 ? -18.325 7.308 50.204 1.00 94.25 185 LYS A O 1
ATOM 1557 N N . ASN A 1 186 ? -17.549 7.285 48.098 1.00 93.06 186 ASN A N 1
ATOM 1558 C CA . ASN A 1 186 ? -16.238 7.873 48.393 1.00 93.06 186 ASN A CA 1
ATOM 1559 C C . ASN A 1 186 ? -16.158 9.382 48.083 1.00 93.06 186 ASN A C 1
ATOM 1561 O O . ASN A 1 186 ? -15.065 9.938 48.070 1.00 93.06 186 ASN A O 1
ATOM 1565 N N . ASN A 1 187 ? -17.291 10.051 47.827 1.00 90.56 187 ASN A N 1
ATOM 1566 C CA . ASN A 1 187 ? -17.360 11.487 47.524 1.00 90.56 187 ASN A CA 1
ATOM 1567 C C . ASN A 1 187 ? -16.500 11.942 46.318 1.00 90.56 187 ASN A C 1
ATOM 1569 O O . ASN A 1 187 ? -15.964 13.050 46.289 1.00 90.56 187 ASN A O 1
ATOM 1573 N N . PHE A 1 188 ? -16.378 11.099 45.288 1.00 91.00 188 PHE A N 1
ATOM 1574 C CA . PHE A 1 188 ? -15.683 11.445 44.044 1.00 91.00 188 PHE A CA 1
ATOM 1575 C C . PHE A 1 188 ? -16.597 12.148 43.030 1.00 91.00 188 PHE A C 1
ATOM 1577 O O . PHE A 1 188 ? -17.782 11.842 42.908 1.00 91.00 188 PHE A O 1
ATOM 1584 N N . ASN A 1 189 ? -16.013 13.025 42.205 1.00 88.88 189 ASN A N 1
ATOM 1585 C CA . ASN A 1 189 ? -16.728 13.711 41.125 1.00 88.88 189 ASN A CA 1
ATOM 1586 C C . ASN A 1 189 ? -17.177 12.744 40.017 1.00 88.88 189 ASN A C 1
ATOM 1588 O O . ASN A 1 189 ? -16.357 12.165 39.291 1.00 88.88 189 ASN A O 1
ATOM 1592 N N . ILE A 1 190 ? -18.495 12.640 39.840 1.00 88.12 190 ILE A N 1
ATOM 1593 C CA . ILE A 1 190 ? -19.155 11.754 38.877 1.00 88.12 190 ILE A CA 1
ATOM 1594 C C . ILE A 1 190 ? -19.227 12.452 37.517 1.00 88.12 190 ILE A C 1
ATOM 1596 O O . ILE A 1 190 ? -20.179 13.161 37.200 1.00 88.12 190 ILE A O 1
ATOM 1600 N N . THR A 1 191 ? -18.212 12.235 36.685 1.00 88.25 191 THR A N 1
ATOM 1601 C CA . THR A 1 191 ? -18.210 12.686 35.288 1.00 88.25 191 THR A CA 1
ATOM 1602 C C . THR A 1 191 ? -18.034 11.499 34.349 1.00 88.25 191 THR A C 1
ATOM 1604 O O . THR A 1 191 ? -17.415 10.494 34.706 1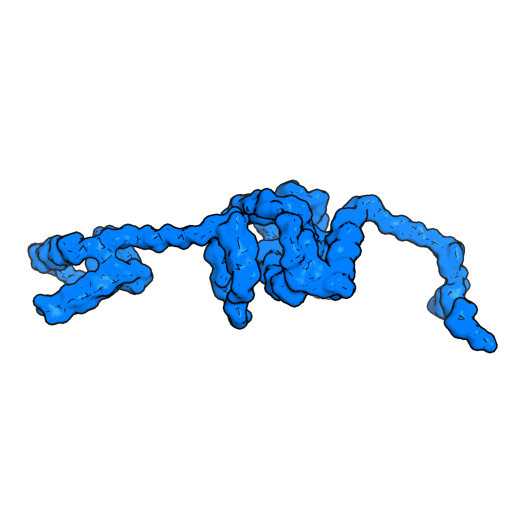.00 88.25 191 THR A O 1
ATOM 1607 N N . GLN A 1 192 ? -18.544 11.624 33.121 1.00 87.81 192 GLN A N 1
ATOM 1608 C CA . GLN A 1 192 ? -18.371 10.611 32.074 1.00 87.81 192 GLN A CA 1
ATOM 1609 C C . GLN A 1 192 ? -16.889 10.252 31.868 1.00 87.81 192 GLN A C 1
ATOM 1611 O O . GLN A 1 192 ? -16.532 9.097 31.665 1.00 87.81 192 GLN A O 1
ATOM 1616 N N . VAL A 1 193 ? -15.998 11.241 31.944 1.00 90.25 193 VAL A N 1
ATOM 1617 C CA . VAL A 1 193 ? -14.560 11.023 31.759 1.00 90.25 193 VAL A CA 1
ATOM 1618 C C . VAL A 1 193 ? -13.963 10.255 32.938 1.00 90.25 193 VAL A C 1
ATOM 1620 O O . VAL A 1 193 ? -13.214 9.305 32.719 1.00 90.25 193 VAL A O 1
ATOM 1623 N N . ASN A 1 194 ? -14.325 10.610 34.174 1.00 89.50 194 ASN A N 1
ATOM 1624 C CA . ASN A 1 194 ? -13.776 9.959 35.365 1.00 89.50 194 ASN A CA 1
ATOM 1625 C C . ASN A 1 194 ? -14.223 8.498 35.482 1.00 89.50 194 ASN A C 1
ATOM 1627 O O . ASN A 1 194 ? -13.404 7.630 35.775 1.00 89.50 194 ASN A O 1
ATOM 1631 N N . ILE A 1 195 ? -15.496 8.216 35.193 1.00 90.75 195 ILE A N 1
ATOM 1632 C CA . ILE A 1 195 ? -16.030 6.848 35.204 1.00 90.75 195 ILE A CA 1
ATOM 1633 C C . ILE A 1 195 ? -15.359 6.010 34.114 1.00 90.75 195 ILE A C 1
ATOM 1635 O O . ILE A 1 195 ? -14.901 4.904 34.389 1.00 90.75 195 ILE A O 1
ATOM 1639 N N . ALA A 1 196 ? -15.253 6.536 32.889 1.00 88.69 196 ALA A N 1
ATOM 1640 C CA . ALA A 1 196 ? -14.579 5.833 31.799 1.00 88.69 196 ALA A CA 1
ATOM 1641 C C . ALA A 1 196 ? -13.113 5.524 32.139 1.00 88.69 196 ALA A C 1
ATOM 1643 O O . ALA A 1 196 ? -12.645 4.411 31.905 1.00 88.69 196 ALA A O 1
ATOM 1644 N N . LYS A 1 197 ? -12.408 6.485 32.754 1.00 90.31 197 LYS A N 1
ATOM 1645 C CA . LYS A 1 197 ? -11.022 6.315 33.204 1.00 90.31 197 LYS A CA 1
ATOM 1646 C C . LYS A 1 197 ? -10.897 5.210 34.254 1.00 90.31 197 LYS A C 1
ATOM 1648 O O . LYS A 1 197 ? -9.973 4.412 34.156 1.00 90.31 197 LYS A O 1
ATOM 1653 N N . PHE A 1 198 ? -11.827 5.136 35.208 1.00 90.31 198 PHE A N 1
ATOM 1654 C CA . PHE A 1 198 ? -11.839 4.093 36.238 1.00 90.31 198 PHE A CA 1
ATOM 1655 C C . PHE A 1 198 ? -12.120 2.698 35.658 1.00 90.31 198 PHE A C 1
ATOM 1657 O O . PHE A 1 198 ? -11.465 1.732 36.027 1.00 90.31 198 PHE A O 1
ATOM 1664 N N . ILE A 1 199 ? -13.044 2.602 34.698 1.00 88.75 199 ILE A N 1
ATOM 1665 C CA . ILE A 1 199 ? -13.364 1.353 33.985 1.00 88.75 199 ILE A CA 1
ATOM 1666 C C . ILE A 1 199 ? -12.224 0.925 33.036 1.00 88.75 199 ILE A C 1
ATOM 1668 O O . ILE A 1 199 ? -12.149 -0.230 32.621 1.00 88.75 199 ILE A O 1
ATOM 1672 N N . GLY A 1 200 ? -11.322 1.844 32.678 1.00 83.81 200 GLY A N 1
ATOM 1673 C CA . GLY A 1 200 ? -10.246 1.589 31.721 1.00 83.81 200 GLY A CA 1
ATOM 1674 C C . GLY A 1 200 ? -10.715 1.640 30.264 1.00 83.81 200 GLY A C 1
ATOM 1675 O O . GLY A 1 200 ? -10.191 0.924 29.412 1.00 83.81 200 GLY A O 1
ATOM 1676 N N . CYS A 1 201 ? -11.712 2.473 29.953 1.00 86.62 201 CYS A N 1
ATOM 1677 C CA . CYS A 1 201 ? -12.222 2.664 28.597 1.00 86.62 201 CYS A CA 1
ATOM 1678 C C . CYS A 1 201 ? -12.177 4.138 28.162 1.00 86.62 201 CYS A C 1
ATOM 1680 O O . CYS A 1 201 ? -12.014 5.062 28.957 1.00 86.62 201 CYS A O 1
ATOM 1682 N N . HIS A 1 202 ? -12.313 4.380 26.857 1.00 85.31 202 HIS A N 1
ATOM 1683 C CA . HIS A 1 202 ? -12.339 5.738 26.321 1.00 85.31 202 HIS A CA 1
ATOM 1684 C C . HIS A 1 202 ? -13.775 6.279 26.295 1.00 85.31 202 HIS A C 1
ATOM 1686 O O . HIS A 1 202 ? -14.627 5.755 25.576 1.00 85.31 202 HIS A O 1
ATOM 1692 N N . ALA A 1 203 ? -14.015 7.392 26.995 1.00 83.44 203 ALA A N 1
ATOM 1693 C CA . ALA A 1 203 ? -15.349 7.961 27.235 1.00 83.44 203 ALA A CA 1
ATOM 1694 C C . ALA A 1 203 ? -16.193 8.223 25.968 1.00 83.44 203 ALA A C 1
ATOM 1696 O O . ALA A 1 203 ? -17.417 8.104 25.998 1.00 83.44 203 ALA A O 1
ATOM 1697 N N . ILE A 1 204 ? -15.538 8.608 24.865 1.00 82.62 204 ILE A N 1
ATOM 1698 C CA . ILE A 1 204 ? -16.194 9.005 23.605 1.00 82.62 204 ILE A CA 1
ATOM 1699 C C . ILE A 1 204 ? -16.244 7.876 22.563 1.00 82.62 204 ILE A C 1
ATOM 1701 O O . ILE A 1 204 ? -17.251 7.720 21.871 1.00 82.62 204 ILE A O 1
ATOM 1705 N N . THR A 1 205 ? -15.154 7.120 22.405 1.00 80.69 205 THR A N 1
ATOM 1706 C CA . THR A 1 205 ? -14.978 6.169 21.296 1.00 80.69 205 THR A CA 1
ATOM 1707 C C . THR A 1 205 ? -15.486 4.770 21.623 1.00 80.69 205 THR A C 1
ATOM 1709 O O . THR A 1 205 ? -15.842 4.038 20.701 1.00 80.69 205 THR A O 1
ATOM 1712 N N . ASN A 1 206 ? -15.576 4.391 22.905 1.00 84.81 206 ASN A N 1
ATOM 1713 C CA . ASN A 1 206 ? -16.213 3.136 23.289 1.00 84.81 206 ASN A CA 1
ATOM 1714 C C . ASN A 1 206 ? -17.740 3.283 23.165 1.00 84.81 206 ASN A C 1
ATOM 1716 O O . ASN A 1 206 ? -18.392 3.922 23.994 1.00 84.81 206 ASN A O 1
ATOM 1720 N N . LYS A 1 207 ? -18.300 2.692 22.102 1.00 84.31 207 LYS A N 1
ATOM 1721 C CA . LYS A 1 207 ? -19.729 2.769 21.776 1.00 84.31 207 LYS A CA 1
ATOM 1722 C C . LYS A 1 207 ? -20.603 2.209 22.903 1.00 84.31 207 LYS A C 1
ATOM 1724 O O . LYS A 1 207 ? -21.513 2.907 23.335 1.00 84.31 207 LYS A O 1
ATOM 1729 N N . SER A 1 208 ? -20.287 1.017 23.422 1.00 87.00 208 SER A N 1
ATOM 1730 C CA . SER A 1 208 ? -21.056 0.390 24.510 1.00 87.00 208 SER A CA 1
ATOM 1731 C C . SER A 1 208 ? -21.108 1.255 25.769 1.00 87.00 208 SER A C 1
ATOM 1733 O O . SER A 1 208 ? -22.189 1.502 26.296 1.00 87.00 208 SER A O 1
ATOM 1735 N N . TYR A 1 209 ? -19.970 1.815 26.194 1.00 89.94 209 TYR A N 1
ATOM 1736 C CA . TYR A 1 209 ? -19.911 2.711 27.346 1.00 89.94 209 TYR A CA 1
ATOM 1737 C C . TYR A 1 209 ? -20.745 3.972 27.119 1.00 89.94 209 TYR A C 1
ATOM 1739 O O . TYR A 1 209 ? -21.578 4.327 27.948 1.00 89.94 209 TYR A O 1
ATOM 1747 N N . ARG A 1 210 ? -20.545 4.646 25.981 1.00 89.81 210 ARG A N 1
ATOM 1748 C CA . ARG A 1 210 ? -21.235 5.900 25.668 1.00 89.81 210 ARG A CA 1
ATOM 1749 C C . ARG A 1 210 ? -22.748 5.706 25.606 1.00 89.81 210 ARG A C 1
ATOM 1751 O O . ARG A 1 210 ? -23.490 6.537 26.127 1.00 89.81 210 ARG A O 1
ATOM 1758 N N . ASP A 1 211 ? -23.198 4.633 24.966 1.00 89.69 211 ASP A N 1
ATOM 1759 C CA . ASP A 1 211 ? -24.617 4.354 24.782 1.00 89.69 211 ASP A CA 1
ATOM 1760 C C . ASP A 1 211 ? -25.269 3.950 26.121 1.00 89.69 211 ASP A C 1
ATOM 1762 O O . ASP A 1 211 ? -26.370 4.412 26.428 1.00 89.69 211 ASP A O 1
ATOM 1766 N N . ASN A 1 212 ? -24.574 3.178 26.966 1.00 90.56 212 ASN A N 1
ATOM 1767 C CA . ASN A 1 212 ? -25.052 2.818 28.305 1.00 90.56 212 ASN A CA 1
ATOM 1768 C C . ASN A 1 212 ? -25.037 4.006 29.282 1.00 90.56 212 ASN A C 1
ATOM 1770 O O . ASN A 1 212 ? -26.028 4.232 29.973 1.00 90.56 212 ASN A O 1
ATOM 1774 N N . TYR A 1 213 ? -23.978 4.819 29.297 1.00 88.56 213 TYR A N 1
ATOM 1775 C CA . TYR A 1 213 ? -23.885 6.013 30.143 1.00 88.56 213 TYR A CA 1
ATOM 1776 C C . TYR A 1 213 ? -24.957 7.055 29.793 1.00 88.56 213 TYR A C 1
ATOM 1778 O O . TYR A 1 213 ? -25.590 7.610 30.688 1.00 88.56 213 TYR A O 1
ATOM 1786 N N . LYS A 1 214 ? -25.224 7.287 28.496 1.00 88.69 214 LYS A N 1
ATOM 1787 C CA . LYS A 1 214 ? -26.318 8.169 28.051 1.00 88.69 214 LYS A CA 1
ATOM 1788 C C . LYS A 1 214 ? -27.682 7.697 28.546 1.00 88.69 214 LYS A C 1
ATOM 1790 O O . LYS A 1 214 ? -28.468 8.523 28.993 1.00 88.69 214 LYS A O 1
ATOM 1795 N N . LYS A 1 215 ? -27.950 6.387 28.479 1.00 87.56 215 LYS A N 1
ATOM 1796 C CA . LYS A 1 215 ? -29.191 5.806 29.008 1.00 87.56 215 LYS A CA 1
ATOM 1797 C C . LYS A 1 215 ? -29.295 6.025 30.516 1.00 87.56 215 LYS A C 1
ATOM 1799 O O . LYS A 1 215 ? -30.343 6.440 30.973 1.00 87.56 215 LYS A O 1
ATOM 1804 N N . LEU A 1 216 ? -28.215 5.809 31.268 1.00 85.44 216 LEU A N 1
ATOM 1805 C CA . LEU A 1 216 ? -28.201 5.979 32.727 1.00 85.44 216 LEU A CA 1
ATOM 1806 C C . LEU A 1 216 ? -28.358 7.438 33.172 1.00 85.44 216 LEU A C 1
ATOM 1808 O O . LEU A 1 216 ? -29.027 7.687 34.164 1.00 85.44 216 LEU A O 1
ATOM 1812 N N . LYS A 1 217 ? -27.808 8.402 32.423 1.00 76.75 217 LYS A N 1
ATOM 1813 C CA . LYS A 1 217 ? -27.978 9.838 32.702 1.00 76.75 217 LYS A CA 1
ATOM 1814 C C . LYS A 1 217 ? -29.439 10.308 32.600 1.00 76.75 217 LYS A C 1
ATOM 1816 O O . LYS A 1 217 ? -29.764 11.352 33.136 1.00 76.75 217 LYS A O 1
ATOM 1821 N N . LEU A 1 218 ? -30.311 9.565 31.914 1.00 64.19 218 LEU A N 1
ATOM 1822 C CA . LEU A 1 218 ? -31.749 9.864 31.874 1.00 64.19 218 LEU A CA 1
ATOM 1823 C C . LEU A 1 218 ? -32.490 9.419 33.148 1.00 64.19 218 LEU A C 1
ATOM 1825 O O . LEU A 1 218 ? -33.626 9.831 33.347 1.00 64.19 218 LEU A O 1
ATOM 1829 N N . PHE A 1 219 ? -31.870 8.579 33.984 1.00 55.97 219 PHE A N 1
ATOM 1830 C CA . PHE A 1 219 ? -32.468 7.996 35.194 1.00 55.97 219 PHE A CA 1
ATOM 1831 C C . PHE A 1 219 ? -31.749 8.406 36.494 1.00 55.97 219 PHE A C 1
ATOM 1833 O O . PHE A 1 219 ? -32.118 7.930 37.566 1.00 55.97 219 PHE A O 1
ATOM 1840 N N . LEU A 1 220 ? -30.707 9.236 36.397 1.00 55.97 220 LEU A N 1
ATOM 1841 C CA . LEU A 1 220 ? -29.920 9.793 37.504 1.00 55.97 220 LEU A CA 1
ATOM 1842 C C . LEU A 1 220 ? -30.167 11.292 37.605 1.00 55.97 220 LEU A C 1
ATOM 1844 O O . LEU A 1 220 ? -30.226 11.770 38.756 1.00 55.97 220 LEU A O 1
#

Radius of gyration: 27.86 Å; Cα contacts (8 Å, |Δi|>4): 186; chains: 1; bounding box: 61×36×98 Å

pLDDT: mean 84.72, std 11.57, range [42.88, 97.06]

Sequence (220 aa):
MTSLEEVVFCHNCGNDLRITRVKEVPEYYSYGLEAIEWFENGLKNGYFIINGKKVNSVWVFQGMTRLYLKLDLGEDLVHNNFPKIEEYKIICRKLKRYSSKKSSLIYKSFFLNTMVYHLFQDYPNNLVSFAKDNKFTYRTFTHRFMGGNSFWYKNFIADAIPVQNKLGREITKDEIIGVIQYFKKNNFNITQVNIAKFIGCHAITNKSYRDNYKKLKLFL

Mean predicted aligned error: 12.52 Å